Protein AF-A0A7R9U3J9-F1 (afdb_monomer_lite)

Foldseek 3Di:
DWEWEAALQFIWIDDPPDIDTDGLPPVVQPPCPHFNLSVQLNVLNNVLLVLLVVLVVVVVVLVVLVVLCVDLQRFDPVSLVCLLVVLVVSLVVLVVSLVSNCVSDVVRPDQWDWDQDPNDTDIDGYDYDYDPSNVVSNVSSVVSVVSSVVSVVDDRDPPHPPDVVVVVVVVVVPPDPDDPDDDD

Secondary structure (DSSP, 8-state):
-EEEEEETTEEEEE-SS-EEEEETT-TTTSSTTT-TTHHHHHHHHHHHHHHHHHHHHHHHHHHHHHHHHTSTTT--HHHHHHHHHHHHHHHHHHHHHHHHHIIIIITTS-SEEEEEETTEEEEEEEEE---HHHHHHHHHHHHHHHHHHHHHHSPPPGGGTTHHHHHHHHHHHS----------

pLDDT: mean 85.55, std 12.92, range [50.81, 97.31]

Structure (mmCIF, N/CA/C/O backbone):
data_AF-A0A7R9U3J9-F1
#
_entry.id   AF-A0A7R9U3J9-F1
#
loop_
_atom_site.group_PDB
_atom_site.id
_atom_site.type_symbol
_atom_site.label_atom_id
_atom_site.label_alt_id
_atom_site.label_comp_id
_atom_site.label_asym_id
_atom_site.label_entity_id
_atom_site.label_seq_id
_atom_site.pdbx_PDB_ins_code
_atom_site.Cartn_x
_atom_site.Cartn_y
_atom_site.Cartn_z
_atom_site.occupancy
_atom_site.B_iso_or_equiv
_atom_site.auth_seq_id
_atom_site.auth_comp_id
_atom_site.auth_asym_id
_atom_site.auth_atom_id
_atom_site.pdbx_PDB_model_num
ATOM 1 N N . MET A 1 1 ? 24.126 5.315 -12.070 1.00 80.38 1 MET A N 1
ATOM 2 C CA . MET A 1 1 ? 23.216 4.459 -11.294 1.00 80.38 1 MET A CA 1
ATOM 3 C C . MET A 1 1 ? 21.903 5.195 -11.202 1.00 80.38 1 MET A C 1
ATOM 5 O O . MET A 1 1 ? 21.893 6.311 -10.688 1.00 80.38 1 MET A O 1
ATOM 9 N N . TRP A 1 2 ? 20.872 4.621 -11.802 1.00 86.25 2 TRP A N 1
ATOM 10 C CA . TRP A 1 2 ? 19.531 5.190 -11.845 1.00 86.25 2 TRP A CA 1
ATOM 11 C C . TRP A 1 2 ? 18.681 4.507 -10.781 1.00 86.25 2 TRP A C 1
ATOM 13 O O . TRP A 1 2 ? 18.655 3.278 -10.717 1.00 86.25 2 TRP A O 1
ATOM 23 N N . ASP A 1 3 ? 18.002 5.291 -9.953 1.00 92.38 3 ASP A N 1
ATOM 24 C CA . ASP A 1 3 ? 17.021 4.757 -9.014 1.00 92.38 3 ASP A CA 1
ATOM 25 C C . ASP A 1 3 ? 15.651 4.774 -9.692 1.00 92.38 3 ASP A C 1
ATOM 27 O O . ASP A 1 3 ? 15.178 5.826 -10.116 1.00 92.38 3 ASP A O 1
ATOM 31 N N . GLY A 1 4 ? 15.014 3.614 -9.810 1.00 92.06 4 GLY A N 1
ATOM 32 C CA . GLY A 1 4 ? 13.698 3.471 -10.423 1.00 92.06 4 GLY A CA 1
ATOM 33 C C . GLY A 1 4 ? 12.635 3.122 -9.391 1.00 92.06 4 GLY A C 1
ATOM 34 O O . GLY A 1 4 ? 12.875 2.298 -8.508 1.00 92.06 4 GLY A O 1
ATOM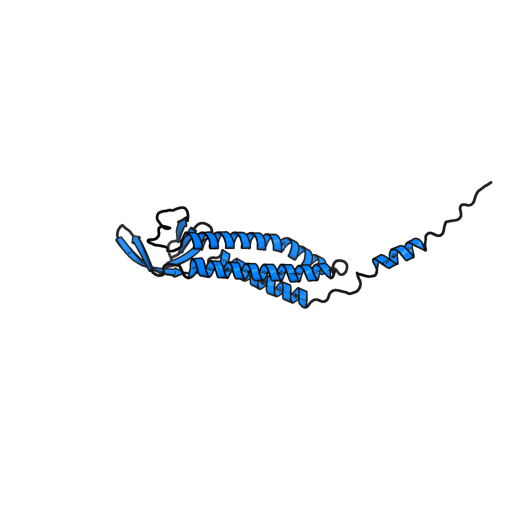 35 N N . TYR A 1 5 ? 11.444 3.703 -9.496 1.00 94.25 5 TYR A N 1
ATOM 36 C CA . TYR A 1 5 ? 10.277 3.219 -8.760 1.00 94.25 5 TYR A CA 1
ATOM 37 C C . TYR A 1 5 ? 9.010 3.270 -9.604 1.00 94.25 5 TYR A C 1
ATOM 39 O O . TYR A 1 5 ? 8.863 4.080 -10.519 1.00 94.25 5 TYR A O 1
ATOM 47 N N . VAL A 1 6 ? 8.057 2.413 -9.250 1.00 93.75 6 VAL A N 1
ATOM 48 C CA . VAL A 1 6 ? 6.796 2.291 -9.977 1.00 93.75 6 VAL A CA 1
ATOM 49 C C . VAL A 1 6 ? 5.707 3.153 -9.333 1.00 93.75 6 VAL A C 1
ATOM 51 O O . VAL A 1 6 ? 5.435 3.067 -8.132 1.00 93.75 6 VAL A O 1
ATOM 54 N N . SER A 1 7 ? 5.063 3.978 -10.149 1.00 93.62 7 SER A N 1
ATOM 55 C CA . SER A 1 7 ? 3.921 4.834 -9.834 1.00 93.62 7 SER A CA 1
ATOM 56 C C . SER A 1 7 ? 2.636 4.239 -10.432 1.00 93.62 7 SER A C 1
ATOM 58 O O . SER A 1 7 ? 2.704 3.491 -11.404 1.00 93.62 7 SER A O 1
ATOM 60 N N . PRO A 1 8 ? 1.436 4.576 -9.920 1.00 90.75 8 PRO A N 1
ATOM 61 C CA . PRO A 1 8 ? 0.183 4.128 -10.534 1.00 90.75 8 PRO A CA 1
ATOM 62 C C . PRO A 1 8 ? 0.033 4.528 -12.006 1.00 90.75 8 PRO A C 1
ATOM 64 O O . PRO A 1 8 ? -0.660 3.841 -12.736 1.00 90.75 8 PRO A O 1
ATOM 67 N N . ASN A 1 9 ? 0.699 5.603 -12.440 1.00 92.69 9 ASN A N 1
ATOM 68 C CA . ASN A 1 9 ? 0.602 6.113 -13.811 1.00 92.69 9 ASN A CA 1
ATOM 69 C C . ASN A 1 9 ? 1.808 5.752 -14.695 1.00 92.69 9 ASN A C 1
ATOM 71 O O . ASN A 1 9 ? 1.818 6.125 -15.860 1.00 92.69 9 ASN A O 1
ATOM 75 N N . GLY A 1 10 ? 2.853 5.123 -14.151 1.00 92.88 10 GLY A N 1
ATOM 76 C CA . GLY A 1 10 ? 4.050 4.840 -14.934 1.00 92.88 10 GLY A CA 1
ATOM 77 C C . GLY A 1 10 ? 5.263 4.467 -14.096 1.00 92.88 10 GLY A C 1
ATOM 78 O O . GLY A 1 10 ? 5.164 4.265 -12.885 1.00 92.88 10 GLY A O 1
ATOM 79 N N . VAL A 1 11 ? 6.437 4.451 -14.714 1.00 92.38 11 VAL A N 1
ATOM 80 C CA . VAL A 1 11 ? 7.718 4.221 -14.036 1.00 92.38 11 VAL A CA 1
ATOM 81 C C . VAL A 1 11 ? 8.493 5.532 -13.963 1.00 92.38 11 VAL A C 1
ATOM 83 O O . VAL A 1 11 ? 8.599 6.264 -14.947 1.00 92.38 11 VAL A O 1
ATOM 86 N N . VAL A 1 12 ? 9.017 5.856 -12.783 1.00 93.50 12 VAL A N 1
ATOM 87 C CA . VAL A 1 12 ? 9.848 7.041 -12.560 1.00 93.50 12 VAL A CA 1
ATOM 88 C C . VAL A 1 12 ? 11.290 6.589 -12.387 1.00 93.50 12 VAL A C 1
ATOM 90 O O . VAL A 1 12 ? 11.573 5.758 -11.526 1.00 93.50 12 VAL A O 1
ATOM 93 N N . PHE A 1 13 ? 12.195 7.172 -13.165 1.00 91.62 13 PHE A N 1
ATOM 94 C CA . PHE A 1 13 ? 13.636 7.006 -13.026 1.00 91.62 13 PHE A CA 1
ATOM 95 C C . PHE A 1 13 ? 14.249 8.317 -12.536 1.00 91.62 13 PHE A C 1
ATOM 97 O O . PHE A 1 13 ? 14.052 9.374 -13.135 1.00 91.62 13 PHE A O 1
ATOM 104 N N . GLU A 1 14 ? 14.994 8.257 -11.441 1.00 92.38 14 GLU A N 1
ATOM 105 C CA . GLU A 1 14 ? 15.630 9.404 -10.804 1.00 92.38 14 GLU A CA 1
ATOM 106 C C . GLU A 1 14 ? 17.157 9.280 -10.865 1.00 92.38 14 GLU A C 1
ATOM 108 O O . GLU A 1 14 ? 17.749 8.230 -10.588 1.00 92.38 14 GLU A O 1
ATOM 113 N N . THR A 1 15 ? 17.802 10.397 -11.195 1.00 90.69 15 THR A N 1
ATOM 114 C CA . THR A 1 15 ? 19.237 10.630 -10.999 1.00 90.69 15 THR A CA 1
ATOM 115 C C . THR A 1 15 ? 19.440 11.836 -10.089 1.00 90.69 15 THR A C 1
ATOM 117 O O . THR A 1 15 ? 18.490 12.482 -9.652 1.00 90.69 15 THR A O 1
ATOM 120 N N . ASN A 1 16 ? 20.699 12.177 -9.810 1.00 90.62 16 ASN A N 1
ATOM 121 C CA . ASN A 1 16 ? 21.021 13.387 -9.053 1.00 90.62 16 ASN A CA 1
ATOM 122 C C . ASN A 1 16 ? 20.673 14.688 -9.799 1.00 90.62 16 ASN A C 1
ATOM 124 O O . ASN A 1 16 ? 20.607 15.736 -9.159 1.00 90.62 16 ASN A O 1
ATOM 128 N N . GLU A 1 17 ? 20.514 14.637 -11.123 1.00 91.75 17 GLU A N 1
ATOM 129 C CA . GLU A 1 17 ? 20.363 15.826 -11.971 1.00 91.75 17 GLU A CA 1
ATOM 130 C C . GLU A 1 17 ? 18.982 15.885 -12.632 1.00 91.75 17 GLU A C 1
ATOM 132 O O . GLU A 1 17 ? 18.383 16.958 -12.674 1.00 91.75 17 GLU A O 1
ATOM 137 N N . ASP A 1 18 ? 18.446 14.733 -13.042 1.00 91.31 18 ASP A N 1
ATOM 138 C CA . ASP A 1 18 ? 17.220 14.625 -13.831 1.00 91.31 18 ASP A CA 1
ATOM 139 C C . ASP A 1 18 ? 16.264 13.534 -13.328 1.00 91.31 18 ASP A C 1
ATOM 141 O O . ASP A 1 18 ? 16.670 12.516 -12.757 1.00 91.31 18 ASP A O 1
ATOM 145 N N . THR A 1 19 ? 14.975 13.742 -13.607 1.00 91.44 19 THR A N 1
ATOM 146 C CA . THR A 1 19 ? 13.894 12.773 -13.401 1.00 91.44 19 THR A CA 1
ATOM 147 C C . THR A 1 19 ? 13.226 12.480 -14.737 1.00 91.44 19 THR A C 1
ATOM 149 O O . THR A 1 19 ? 12.799 13.399 -15.437 1.00 91.44 19 THR A O 1
ATOM 152 N N . PHE A 1 20 ? 13.101 11.201 -15.069 1.00 90.19 20 PHE A N 1
ATOM 153 C CA . PHE A 1 20 ? 12.431 10.716 -16.267 1.00 90.19 20 PHE A CA 1
ATOM 154 C C . PHE A 1 20 ? 11.180 9.927 -15.875 1.00 90.19 20 PHE A C 1
ATOM 156 O O . PHE A 1 20 ? 11.199 9.162 -14.913 1.00 90.19 20 PHE A O 1
ATOM 163 N N . PHE A 1 21 ? 10.081 10.137 -16.596 1.00 91.94 21 PHE A N 1
ATOM 164 C CA . PHE A 1 21 ? 8.809 9.466 -16.348 1.00 91.94 21 PHE A CA 1
ATOM 165 C C . PHE A 1 21 ? 8.351 8.770 -17.624 1.00 91.94 21 PHE A C 1
ATOM 167 O O . PHE A 1 21 ? 8.210 9.424 -18.657 1.00 91.94 21 PHE A O 1
ATOM 174 N N . ILE A 1 22 ? 8.114 7.467 -17.521 1.00 90.19 22 ILE A N 1
ATOM 175 C CA . ILE A 1 22 ? 7.556 6.633 -18.584 1.00 90.19 22 ILE A CA 1
ATOM 176 C C . ILE A 1 22 ? 6.105 6.354 -18.228 1.00 90.19 22 ILE A C 1
ATOM 178 O O . ILE A 1 22 ? 5.845 5.748 -17.191 1.00 90.19 22 ILE A O 1
ATOM 182 N N . ASP A 1 23 ? 5.178 6.802 -19.067 1.00 92.75 23 ASP A N 1
ATOM 183 C CA . ASP A 1 23 ? 3.752 6.513 -18.913 1.00 92.75 23 ASP A CA 1
ATOM 184 C C . ASP A 1 23 ? 3.462 5.057 -19.308 1.00 92.75 23 ASP A C 1
ATOM 186 O O . ASP A 1 23 ? 4.059 4.539 -20.252 1.00 92.75 23 ASP A O 1
ATOM 190 N N . TRP A 1 24 ? 2.534 4.399 -18.613 1.00 90.06 24 TRP A N 1
ATOM 191 C CA . TRP A 1 24 ? 2.087 3.052 -18.979 1.00 90.06 24 TRP A CA 1
ATOM 192 C C . TRP A 1 24 ? 1.454 2.977 -20.369 1.00 90.06 24 TRP A C 1
ATOM 194 O O . TRP A 1 24 ? 1.502 1.921 -21.002 1.00 90.06 24 TRP A O 1
ATOM 204 N N . ASP A 1 25 ? 0.842 4.070 -20.829 1.00 89.56 25 ASP A N 1
ATOM 205 C CA . ASP A 1 25 ? 0.211 4.139 -22.149 1.00 89.56 25 ASP A CA 1
ATOM 206 C C . ASP A 1 25 ? 1.242 4.271 -23.287 1.00 89.56 25 ASP A C 1
ATOM 208 O O . ASP A 1 25 ? 0.889 4.144 -24.467 1.00 89.56 25 ASP A O 1
ATOM 212 N N . ASP A 1 26 ? 2.519 4.510 -22.964 1.00 86.75 26 ASP A N 1
ATOM 213 C CA . ASP A 1 26 ? 3.585 4.574 -23.956 1.00 86.75 26 ASP A CA 1
ATOM 214 C C . ASP A 1 26 ? 3.989 3.160 -24.399 1.00 86.75 26 ASP A C 1
ATOM 216 O O . ASP A 1 26 ? 4.867 2.499 -23.837 1.00 86.75 26 ASP A O 1
ATOM 220 N N . SER A 1 27 ? 3.292 2.688 -25.437 1.00 73.19 27 SER A N 1
ATOM 221 C CA . SER A 1 27 ? 3.420 1.334 -25.984 1.00 73.19 27 SER A CA 1
ATOM 222 C C . SER A 1 27 ? 4.836 0.951 -26.416 1.00 73.19 27 SER A C 1
ATOM 224 O O . SER A 1 27 ? 5.077 -0.227 -26.641 1.00 73.19 27 SER A O 1
ATOM 226 N N . GLU A 1 28 ? 5.763 1.901 -26.567 1.00 79.75 28 GLU A N 1
ATOM 227 C CA . GLU A 1 28 ? 7.149 1.597 -26.936 1.00 79.75 28 GLU A CA 1
ATOM 228 C C . GLU A 1 28 ? 7.910 0.902 -25.792 1.00 79.75 28 GLU A C 1
ATOM 230 O O . GLU A 1 28 ? 8.704 0.001 -26.060 1.00 79.75 28 GLU A O 1
ATOM 235 N N . TYR A 1 29 ? 7.607 1.237 -24.531 1.00 74.81 29 TYR A N 1
ATOM 236 C CA . TYR A 1 29 ? 8.362 0.777 -23.355 1.00 74.81 29 TYR A CA 1
ATOM 237 C C . TYR A 1 29 ? 7.770 -0.450 -22.652 1.00 74.81 29 TYR A C 1
ATOM 239 O O . TYR A 1 29 ? 8.514 -1.206 -22.036 1.00 74.81 29 TYR A O 1
ATOM 247 N N . CYS A 1 30 ? 6.456 -0.675 -22.759 1.00 79.06 30 CYS A N 1
ATOM 248 C CA . CYS A 1 30 ? 5.805 -1.894 -22.254 1.00 79.06 30 CYS A CA 1
ATOM 249 C C . CYS A 1 30 ? 5.829 -3.064 -23.263 1.00 79.06 30 CYS A C 1
ATOM 251 O O . CYS A 1 30 ? 5.143 -4.061 -23.045 1.00 79.06 30 CYS A O 1
ATOM 253 N N . ASN A 1 31 ? 6.566 -2.964 -24.375 1.00 75.56 31 ASN A N 1
ATOM 254 C CA . ASN A 1 31 ? 6.770 -4.124 -25.246 1.00 75.56 31 ASN A CA 1
ATOM 255 C C . ASN A 1 31 ? 7.730 -5.126 -24.583 1.00 75.56 31 ASN A C 1
ATOM 257 O O . ASN A 1 31 ? 8.646 -4.725 -23.863 1.00 75.56 31 ASN A O 1
ATOM 261 N N . ASP A 1 32 ? 7.544 -6.411 -24.900 1.00 67.81 32 ASP A N 1
ATOM 262 C CA . ASP A 1 32 ? 8.262 -7.578 -24.349 1.00 67.81 32 ASP A CA 1
ATOM 263 C C . ASP A 1 32 ? 9.809 -7.493 -24.395 1.00 67.81 32 ASP A C 1
ATOM 265 O O . ASP A 1 32 ? 10.490 -8.335 -23.825 1.00 67.81 32 ASP A O 1
ATOM 269 N N . ASP A 1 33 ? 10.395 -6.503 -25.074 1.00 72.44 33 ASP A N 1
ATOM 270 C CA . ASP A 1 33 ? 11.847 -6.378 -25.235 1.00 72.44 33 ASP A CA 1
ATOM 271 C C . ASP A 1 33 ? 12.559 -5.691 -24.049 1.00 72.44 33 ASP A C 1
ATOM 273 O O . ASP A 1 33 ? 13.765 -5.878 -23.887 1.00 72.44 33 ASP A O 1
ATOM 277 N N . TYR A 1 34 ? 11.857 -4.897 -23.225 1.00 72.56 34 TYR A N 1
ATOM 278 C CA . TYR A 1 34 ? 12.487 -4.091 -22.158 1.00 72.56 34 TYR A CA 1
ATOM 279 C C . TYR A 1 34 ? 11.955 -4.357 -20.752 1.00 72.56 34 TYR A C 1
ATOM 281 O O . TYR A 1 34 ? 12.686 -4.178 -19.776 1.00 72.56 34 TYR A O 1
ATOM 289 N N . PHE A 1 35 ? 10.685 -4.738 -20.632 1.00 80.12 35 PHE A N 1
ATOM 290 C CA . PHE A 1 35 ? 10.033 -4.898 -19.340 1.00 80.12 35 PHE A CA 1
ATOM 291 C C . PHE A 1 35 ? 9.050 -6.066 -19.389 1.00 80.12 35 PHE A C 1
ATOM 293 O O . PHE A 1 35 ? 7.858 -5.902 -19.671 1.00 80.12 35 PHE A O 1
ATOM 300 N N . ASP A 1 36 ? 9.578 -7.260 -19.117 1.00 82.25 36 ASP A N 1
ATOM 301 C CA . ASP A 1 36 ? 8.778 -8.474 -19.003 1.00 82.25 36 ASP A CA 1
ATOM 302 C C . ASP A 1 36 ? 7.668 -8.264 -17.961 1.00 82.25 36 ASP A C 1
ATOM 304 O O . ASP A 1 36 ? 7.911 -7.837 -16.832 1.00 82.25 36 ASP A O 1
ATOM 308 N N . ASN A 1 37 ? 6.429 -8.591 -18.332 1.00 87.94 37 ASN A N 1
ATOM 309 C CA . ASN A 1 37 ? 5.250 -8.484 -17.464 1.00 87.94 37 ASN A CA 1
ATOM 310 C C . ASN A 1 37 ? 4.871 -7.043 -17.047 1.00 87.94 37 ASN A C 1
ATOM 312 O O . ASN A 1 37 ? 4.344 -6.826 -15.950 1.00 87.94 37 ASN A O 1
ATOM 316 N N . CYS A 1 38 ? 5.055 -6.061 -17.941 1.00 90.81 38 CYS A N 1
ATOM 317 C CA . CYS A 1 38 ? 4.599 -4.672 -17.747 1.00 90.81 38 CYS A CA 1
ATOM 318 C C . CYS A 1 38 ? 3.150 -4.558 -17.280 1.00 90.81 38 CYS A C 1
ATOM 320 O O . CYS A 1 38 ? 2.853 -3.855 -16.310 1.00 90.81 38 CYS A O 1
ATOM 322 N N . ASP A 1 39 ? 2.262 -5.311 -17.926 1.00 92.00 39 ASP A N 1
ATOM 323 C CA . ASP A 1 39 ? 0.842 -5.328 -17.597 1.00 92.00 39 ASP A CA 1
ATOM 324 C C . ASP A 1 39 ? 0.586 -5.822 -16.162 1.00 92.00 39 ASP A C 1
ATOM 326 O O . ASP A 1 39 ? -0.228 -5.235 -15.452 1.00 92.00 39 ASP A O 1
ATOM 330 N N . GLU A 1 40 ? 1.314 -6.841 -15.688 1.00 93.31 40 GLU A N 1
ATOM 331 C CA . GLU A 1 40 ? 1.141 -7.361 -14.324 1.00 93.31 40 GLU A CA 1
ATOM 332 C C . GLU A 1 40 ? 1.589 -6.344 -13.270 1.00 93.31 40 GLU A C 1
ATOM 334 O O . GLU A 1 40 ? 0.927 -6.170 -12.241 1.00 93.31 40 GLU A O 1
ATOM 339 N N . CYS A 1 41 ? 2.698 -5.644 -13.524 1.00 93.81 41 CYS A N 1
ATOM 340 C CA . CYS A 1 41 ? 3.171 -4.595 -12.631 1.00 93.81 41 CYS A CA 1
ATOM 341 C C . CYS A 1 41 ? 2.229 -3.379 -12.626 1.00 93.81 41 CYS A C 1
ATOM 343 O O . CYS A 1 41 ? 1.907 -2.873 -11.544 1.00 93.81 41 CYS A O 1
ATOM 345 N N . ARG A 1 42 ? 1.723 -2.947 -13.792 1.00 93.94 42 ARG A N 1
ATOM 346 C CA . ARG A 1 42 ? 0.707 -1.884 -13.884 1.00 93.94 42 ARG A CA 1
ATOM 347 C C . ARG A 1 42 ? -0.527 -2.245 -13.064 1.00 93.94 42 ARG A C 1
ATOM 349 O O . ARG A 1 42 ? -0.923 -1.481 -12.181 1.00 93.94 42 ARG A O 1
ATOM 356 N N . ASP A 1 43 ? -1.083 -3.432 -13.287 1.00 94.50 43 ASP A N 1
ATOM 357 C CA . ASP A 1 43 ? -2.285 -3.898 -12.595 1.00 94.50 43 ASP A CA 1
ATOM 358 C C . ASP A 1 43 ? -2.055 -3.992 -11.073 1.00 94.50 43 ASP A C 1
ATOM 360 O O . ASP A 1 43 ? -2.909 -3.596 -10.267 1.00 94.50 43 ASP A O 1
ATOM 364 N N . ALA A 1 44 ? -0.874 -4.452 -10.646 1.00 95.31 44 ALA A N 1
ATOM 365 C CA . ALA A 1 44 ? -0.497 -4.495 -9.235 1.00 95.31 44 ALA A CA 1
ATOM 366 C C . ALA A 1 44 ? -0.332 -3.092 -8.617 1.00 95.31 44 ALA A C 1
ATOM 368 O O . ALA A 1 44 ? -0.728 -2.871 -7.461 1.00 95.31 44 ALA A O 1
ATOM 369 N N . ALA A 1 45 ? 0.227 -2.134 -9.361 1.00 94.31 45 ALA A N 1
ATOM 370 C CA . ALA A 1 45 ? 0.383 -0.746 -8.933 1.00 94.31 45 ALA A CA 1
ATOM 371 C C . ALA A 1 45 ? -0.976 -0.041 -8.785 1.00 94.31 45 ALA A C 1
ATOM 373 O O . ALA A 1 45 ? -1.240 0.572 -7.741 1.00 94.31 45 ALA A O 1
ATOM 374 N N . GLU A 1 46 ? -1.868 -0.186 -9.765 1.00 93.31 46 GLU A N 1
ATOM 375 C CA . GLU A 1 46 ? -3.237 0.345 -9.720 1.00 93.31 46 GLU A CA 1
ATOM 376 C C . GLU A 1 46 ? -4.067 -0.285 -8.594 1.00 93.31 46 GLU A C 1
ATOM 378 O O . GLU A 1 46 ? -4.762 0.415 -7.840 1.00 93.31 46 GLU A O 1
ATOM 383 N N . GLY A 1 47 ? -3.958 -1.607 -8.425 1.00 93.31 47 GLY A N 1
ATOM 384 C CA . GLY A 1 47 ? -4.599 -2.334 -7.333 1.00 93.31 47 GLY A CA 1
ATOM 385 C C . GLY A 1 47 ? -4.135 -1.820 -5.971 1.00 93.31 47 GLY A C 1
ATOM 386 O O . GLY A 1 47 ? -4.953 -1.525 -5.093 1.00 93.31 47 GLY A O 1
ATOM 387 N N . THR A 1 48 ? -2.828 -1.608 -5.817 1.00 94.50 48 THR A N 1
ATOM 388 C CA . THR A 1 48 ? -2.236 -1.075 -4.584 1.00 94.50 48 THR A CA 1
ATOM 389 C C . THR A 1 48 ? -2.679 0.351 -4.295 1.00 94.50 48 THR A C 1
ATOM 391 O O . THR A 1 48 ? -3.016 0.680 -3.152 1.00 94.50 48 THR A O 1
ATOM 394 N N . PHE A 1 49 ? -2.760 1.192 -5.322 1.00 93.69 49 PHE A N 1
ATOM 395 C CA . PHE A 1 49 ? -3.279 2.548 -5.189 1.00 93.69 49 PHE A CA 1
ATOM 396 C C . PHE A 1 49 ? -4.749 2.562 -4.747 1.00 93.69 49 PHE A C 1
ATOM 398 O O . PHE A 1 49 ? -5.121 3.284 -3.817 1.00 93.69 49 PHE A O 1
ATOM 405 N N . SER A 1 50 ? -5.573 1.696 -5.336 1.00 93.00 50 SER A N 1
ATOM 406 C CA . SER A 1 50 ? -6.983 1.544 -4.965 1.00 93.00 50 SER A CA 1
ATOM 407 C C . SER A 1 50 ? -7.151 1.087 -3.510 1.00 93.00 50 SER A C 1
ATOM 409 O O . SER A 1 50 ? -7.955 1.654 -2.762 1.00 93.00 50 SER A O 1
ATOM 411 N N . VAL A 1 51 ? -6.349 0.113 -3.063 1.00 92.81 51 VAL A N 1
ATOM 412 C CA . VAL A 1 51 ? -6.324 -0.346 -1.661 1.00 92.81 51 VAL A CA 1
ATOM 413 C C . VAL A 1 51 ? -5.876 0.767 -0.711 1.00 92.81 51 VAL A C 1
ATOM 415 O O . VAL A 1 51 ? -6.414 0.876 0.398 1.00 92.81 51 VAL A O 1
ATOM 418 N N . ALA A 1 52 ? -4.936 1.618 -1.127 1.00 92.00 52 ALA A N 1
ATOM 419 C CA . ALA A 1 52 ? -4.499 2.767 -0.340 1.00 92.00 52 ALA A CA 1
ATOM 420 C C . ALA A 1 52 ? -5.623 3.802 -0.160 1.00 92.00 52 ALA A C 1
ATOM 422 O O . ALA A 1 52 ? -5.877 4.234 0.969 1.00 92.00 52 ALA A O 1
ATOM 423 N N . ILE A 1 53 ? -6.360 4.134 -1.227 1.00 91.62 53 ILE A N 1
ATOM 424 C CA . ILE A 1 53 ? -7.525 5.035 -1.156 1.00 91.62 53 ILE A CA 1
ATOM 425 C C . ILE A 1 53 ? -8.602 4.456 -0.238 1.00 91.62 53 ILE A C 1
ATOM 427 O O . ILE A 1 53 ? -9.090 5.146 0.661 1.00 91.62 53 ILE A O 1
ATOM 431 N N . LEU A 1 54 ? -8.961 3.183 -0.423 1.00 90.81 54 LEU A N 1
ATOM 432 C CA . LEU A 1 54 ? -9.954 2.524 0.426 1.00 90.81 54 LEU A CA 1
ATOM 433 C C . LEU A 1 54 ? -9.501 2.502 1.887 1.00 90.81 54 LEU A C 1
ATOM 435 O O . LEU A 1 54 ? -10.290 2.818 2.776 1.00 90.81 54 LEU A O 1
ATOM 439 N N . SER A 1 55 ? -8.222 2.217 2.139 1.00 90.12 55 SER A N 1
ATOM 440 C CA . SER A 1 55 ? -7.643 2.270 3.481 1.00 90.12 55 SER A CA 1
ATOM 441 C C . SER A 1 55 ? -7.795 3.649 4.114 1.00 90.12 55 SER A C 1
ATOM 443 O O . SER A 1 55 ? -8.221 3.731 5.265 1.00 90.12 55 SER A O 1
ATOM 445 N N . PHE A 1 56 ? -7.525 4.718 3.365 1.00 90.12 56 PHE A N 1
ATOM 446 C CA . PHE A 1 56 ? -7.717 6.087 3.836 1.00 90.12 56 PHE A CA 1
ATOM 447 C C . PHE A 1 56 ? -9.185 6.387 4.170 1.00 90.12 56 PHE A C 1
ATOM 449 O O . PHE A 1 56 ? -9.484 6.876 5.258 1.00 90.12 56 PHE A O 1
ATOM 456 N N . VAL A 1 57 ? -10.121 6.032 3.285 1.00 91.44 57 VAL A N 1
ATOM 457 C CA . VAL A 1 57 ? -11.559 6.250 3.523 1.00 91.44 57 VAL A CA 1
ATOM 458 C C . VAL A 1 57 ? -12.041 5.469 4.748 1.00 91.44 57 VAL A C 1
ATOM 460 O O . VAL A 1 57 ? -12.780 6.007 5.573 1.00 91.44 57 VAL A O 1
ATOM 463 N N . THR A 1 58 ? -11.593 4.221 4.913 1.00 87.62 58 THR A N 1
ATOM 464 C CA . THR A 1 58 ? -11.955 3.388 6.075 1.00 87.62 58 THR A CA 1
ATOM 465 C C . THR A 1 58 ? -11.351 3.872 7.393 1.00 87.62 58 THR A C 1
ATOM 467 O O . THR A 1 58 ? -11.913 3.577 8.447 1.00 87.62 58 THR A O 1
ATOM 470 N N . ALA A 1 59 ? -10.277 4.666 7.355 1.00 89.25 59 ALA A N 1
ATOM 471 C CA . ALA A 1 59 ? -9.678 5.242 8.555 1.00 89.25 59 ALA A CA 1
ATOM 472 C C . ALA A 1 59 ? -10.567 6.323 9.199 1.00 89.25 59 ALA A C 1
ATOM 474 O O . ALA A 1 59 ? -10.499 6.530 10.408 1.00 89.25 59 ALA A O 1
ATOM 475 N N . ILE A 1 60 ? -11.440 6.992 8.432 1.00 92.31 60 ILE A N 1
ATOM 476 C CA . ILE A 1 60 ? -12.316 8.051 8.964 1.00 92.31 60 ILE A CA 1
ATOM 477 C C . ILE A 1 60 ? -13.342 7.483 9.966 1.00 92.31 60 ILE A C 1
ATOM 479 O O . ILE A 1 60 ? -13.415 7.993 11.087 1.00 92.31 60 ILE A O 1
ATOM 483 N N . PRO A 1 61 ? -14.119 6.427 9.635 1.00 89.31 61 PRO A N 1
ATOM 484 C CA . PRO A 1 61 ? -14.972 5.764 10.618 1.00 89.31 61 PRO A CA 1
ATOM 485 C C . PRO A 1 61 ? -14.212 5.230 11.836 1.00 89.31 61 PRO A C 1
ATOM 487 O O . PRO A 1 61 ? -14.736 5.332 12.942 1.00 89.31 61 PRO A O 1
ATOM 490 N N . GLN A 1 62 ? -12.998 4.695 11.651 1.00 89.25 62 GLN A N 1
ATOM 491 C CA . GLN A 1 62 ? -12.169 4.175 12.750 1.00 89.25 62 GLN A CA 1
ATOM 492 C C . GLN A 1 62 ? -11.774 5.289 13.726 1.00 89.25 62 GLN A C 1
ATOM 494 O O . GLN A 1 62 ? -12.046 5.195 14.921 1.00 89.25 62 GLN A O 1
ATOM 499 N N . LEU A 1 63 ? -11.295 6.419 13.203 1.00 91.25 63 LEU A N 1
ATOM 500 C CA . LEU A 1 63 ? -10.987 7.591 14.019 1.00 91.25 63 LEU A CA 1
ATOM 501 C C . LEU A 1 63 ? -12.217 8.092 14.792 1.00 91.25 63 LEU A C 1
ATOM 503 O O . LEU A 1 63 ? -12.123 8.469 15.960 1.00 91.25 63 LEU A O 1
ATOM 507 N N . ALA A 1 64 ? -13.395 8.083 14.160 1.00 91.31 64 ALA A N 1
ATOM 508 C CA . ALA A 1 64 ? -14.634 8.454 14.833 1.00 91.31 64 ALA A CA 1
ATOM 509 C C . ALA A 1 64 ? -14.989 7.477 15.968 1.00 91.31 64 ALA A C 1
ATOM 511 O O . ALA A 1 64 ? -15.447 7.923 17.024 1.00 91.31 64 ALA A O 1
ATOM 512 N N . THR A 1 65 ? -14.766 6.170 15.788 1.00 88.75 65 THR A N 1
ATOM 513 C CA . THR A 1 65 ? -14.959 5.190 16.866 1.00 88.75 65 THR A CA 1
ATOM 514 C C . THR A 1 65 ? -13.962 5.386 18.003 1.00 88.75 65 THR A C 1
ATOM 516 O O . THR A 1 65 ? -14.365 5.317 19.161 1.00 88.75 65 THR A O 1
ATOM 519 N N . ASP A 1 66 ? -12.712 5.740 17.716 1.00 90.81 66 ASP A N 1
ATOM 520 C CA . ASP A 1 66 ? -11.697 5.982 18.750 1.00 90.81 66 ASP A CA 1
ATOM 521 C C . ASP A 1 66 ? -12.036 7.204 19.607 1.00 90.81 66 ASP A C 1
ATOM 523 O O . ASP A 1 66 ? -11.950 7.170 20.841 1.00 90.81 66 ASP A O 1
ATOM 527 N N . ILE A 1 67 ? -12.521 8.272 18.966 1.00 92.00 67 ILE A N 1
ATOM 528 C CA . ILE A 1 67 ? -13.023 9.462 19.664 1.00 92.00 67 ILE A CA 1
ATOM 529 C C . ILE A 1 67 ? -14.227 9.098 20.542 1.00 92.00 67 ILE A C 1
ATOM 531 O O . ILE A 1 67 ? -14.310 9.542 21.685 1.00 92.00 67 ILE A O 1
ATOM 535 N N . GLN A 1 68 ? -15.149 8.257 20.063 1.00 90.38 68 GLN A N 1
ATOM 536 C CA . GLN A 1 68 ? -16.298 7.822 20.868 1.00 90.38 68 GLN A CA 1
ATOM 537 C C . GLN A 1 68 ? -15.879 6.996 22.087 1.00 90.38 68 GLN A C 1
ATOM 539 O O . GLN A 1 68 ? -16.438 7.192 23.168 1.00 90.38 68 GLN A O 1
ATOM 544 N N . ARG A 1 69 ? -14.852 6.150 21.955 1.00 87.50 69 ARG A N 1
ATOM 545 C CA . ARG A 1 69 ? -14.285 5.390 23.080 1.00 87.50 69 ARG A CA 1
ATOM 546 C C . ARG A 1 69 ? -13.552 6.262 24.101 1.00 87.50 69 ARG A C 1
ATOM 548 O O . ARG A 1 69 ? -13.299 5.809 25.212 1.00 87.50 69 ARG A O 1
ATOM 555 N N . SER A 1 70 ? -13.276 7.526 23.776 1.00 90.69 70 SER A N 1
ATOM 556 C CA . SER A 1 70 ? -12.767 8.504 24.747 1.00 90.69 70 SER A CA 1
ATOM 557 C C . SER A 1 70 ? -13.846 8.989 25.732 1.00 90.69 70 SER A C 1
ATOM 559 O O . SER A 1 70 ? -13.522 9.651 26.719 1.00 90.69 70 SER A O 1
ATOM 561 N N . HIS A 1 71 ? -15.123 8.650 25.505 1.00 89.69 71 HIS A N 1
ATOM 562 C CA . HIS A 1 71 ? -16.238 8.971 26.396 1.00 89.69 71 HIS A CA 1
ATOM 563 C C . HIS A 1 71 ? -16.811 7.712 27.064 1.00 89.69 71 HIS A C 1
ATOM 565 O O . HIS A 1 71 ? -17.174 6.748 26.394 1.00 89.69 71 HIS A O 1
ATOM 571 N N . LEU A 1 72 ? -16.994 7.759 28.391 1.00 84.44 72 LEU A N 1
ATOM 572 C CA . LEU A 1 72 ? -17.572 6.662 29.189 1.00 84.44 72 LEU A CA 1
ATOM 573 C C . LEU A 1 72 ? -18.957 6.209 28.694 1.00 84.44 72 LEU A C 1
ATOM 575 O O . LEU A 1 72 ? -19.276 5.026 28.764 1.00 84.44 72 LEU A O 1
ATOM 579 N N . ASP A 1 73 ? -19.766 7.138 28.178 1.00 83.94 73 ASP A N 1
ATOM 580 C CA . ASP A 1 73 ? -21.119 6.851 27.686 1.00 83.94 73 ASP A CA 1
ATOM 581 C C . ASP A 1 73 ? -21.136 6.234 26.278 1.00 83.94 73 ASP A C 1
ATOM 583 O O . ASP A 1 73 ? -22.135 5.631 25.876 1.00 83.94 73 ASP A O 1
ATOM 587 N N . GLY A 1 74 ? -20.052 6.420 25.517 1.00 81.69 74 GLY A N 1
ATOM 588 C CA . GLY A 1 74 ? -19.915 5.973 24.131 1.00 81.69 74 GLY A CA 1
ATOM 589 C C . GLY A 1 74 ? -19.242 4.610 23.985 1.00 81.69 74 GLY A C 1
ATOM 590 O O . GLY A 1 74 ? -19.478 3.936 22.985 1.00 81.69 74 GLY A O 1
ATOM 591 N N . ASP A 1 75 ? -18.448 4.181 24.972 1.00 86.81 75 ASP A N 1
ATOM 592 C CA . ASP A 1 75 ? -17.682 2.936 24.886 1.00 86.81 75 ASP A CA 1
ATOM 593 C C . ASP A 1 75 ? -18.589 1.702 25.039 1.00 86.81 75 ASP A C 1
ATOM 595 O O . ASP A 1 75 ? -19.070 1.362 26.124 1.00 86.81 75 ASP A O 1
ATOM 599 N N . VAL A 1 76 ? -18.845 1.025 23.917 1.00 88.88 76 VAL A N 1
ATOM 600 C CA . VAL A 1 76 ? -19.659 -0.194 23.850 1.00 88.88 76 VAL A CA 1
ATOM 601 C C . VAL A 1 76 ? -18.856 -1.359 23.274 1.00 88.88 76 VAL A C 1
ATOM 603 O O . VAL A 1 76 ? -18.082 -1.207 22.331 1.00 88.88 76 VAL A O 1
ATOM 606 N N . ASN A 1 77 ? -19.110 -2.574 23.775 1.00 89.12 77 ASN A N 1
ATOM 607 C CA . ASN A 1 77 ? -18.404 -3.794 23.349 1.00 89.12 77 ASN A CA 1
ATOM 608 C C . ASN A 1 77 ? -18.416 -4.019 21.826 1.00 89.12 77 ASN A C 1
ATOM 610 O O . ASN A 1 77 ? -17.440 -4.515 21.264 1.00 89.12 77 ASN A O 1
ATOM 614 N N . CYS A 1 78 ? -19.501 -3.634 21.147 1.00 87.50 78 CYS A N 1
ATOM 615 C CA . CYS A 1 78 ? -19.606 -3.751 19.694 1.00 87.50 78 CYS A CA 1
ATOM 616 C C . CYS A 1 78 ? -18.576 -2.884 18.957 1.00 87.50 78 CYS A C 1
ATOM 618 O O . CYS A 1 78 ? -18.024 -3.333 17.957 1.00 87.50 78 CYS A O 1
ATOM 620 N N . GLN A 1 79 ? -18.288 -1.674 19.451 1.00 89.62 79 GLN A N 1
ATOM 621 C CA . GLN A 1 79 ? -17.300 -0.783 18.836 1.00 89.62 79 GLN A CA 1
ATOM 622 C C . GLN A 1 79 ? -15.889 -1.341 18.986 1.00 89.62 79 GLN A C 1
ATOM 624 O O . GLN A 1 79 ? -15.137 -1.349 18.017 1.00 89.62 79 GLN A O 1
ATOM 629 N N . ARG A 1 80 ? -15.561 -1.912 20.153 1.00 90.94 80 ARG A N 1
ATOM 630 C CA . ARG A 1 80 ? -14.293 -2.629 20.350 1.00 90.94 80 ARG A CA 1
ATOM 631 C C . ARG A 1 80 ? -14.118 -3.769 19.352 1.00 90.94 80 ARG A C 1
ATOM 633 O O . ARG A 1 80 ? -13.067 -3.871 18.730 1.00 90.94 80 ARG A O 1
ATOM 640 N N . LEU A 1 81 ? -15.128 -4.628 19.207 1.00 91.44 81 LEU A N 1
ATOM 641 C CA . LEU A 1 81 ? -15.051 -5.753 18.274 1.00 91.44 81 LEU A CA 1
ATOM 642 C C . LEU A 1 81 ? -14.878 -5.265 16.832 1.00 91.44 81 LEU A C 1
ATOM 644 O O . LEU A 1 81 ? -14.062 -5.811 16.095 1.00 91.44 81 LEU A O 1
ATOM 648 N N . PHE A 1 82 ? -15.621 -4.228 16.443 1.00 91.12 82 PHE A N 1
ATOM 649 C CA . PHE A 1 82 ? -15.537 -3.667 15.101 1.00 91.12 82 PHE A CA 1
ATOM 650 C C . PHE A 1 82 ? -14.162 -3.050 14.819 1.00 91.12 82 PHE A C 1
ATOM 652 O O . PHE A 1 82 ? -13.596 -3.321 13.762 1.00 91.12 82 PHE A O 1
ATOM 659 N N . GLY A 1 83 ? -13.587 -2.308 15.770 1.00 90.94 83 GLY A N 1
ATOM 660 C CA . GLY A 1 83 ? -12.225 -1.775 15.667 1.00 90.94 83 GLY A CA 1
ATOM 661 C C . GLY A 1 83 ? -11.182 -2.881 15.481 1.00 90.94 83 GLY A C 1
ATOM 662 O O . GLY A 1 83 ? -10.414 -2.856 14.523 1.00 90.94 83 GLY A O 1
ATOM 663 N N . ILE A 1 84 ? -11.237 -3.940 16.303 1.00 94.44 84 ILE A N 1
ATOM 664 C CA . ILE A 1 84 ? -10.330 -5.099 16.183 1.00 94.44 84 ILE A CA 1
ATOM 665 C C . ILE A 1 84 ? -10.458 -5.773 14.808 1.00 94.44 84 ILE A C 1
ATOM 667 O O . ILE A 1 84 ? -9.452 -6.013 14.139 1.00 94.44 84 ILE A O 1
ATOM 671 N N . VAL A 1 85 ? -11.683 -6.093 14.376 1.00 93.69 85 VAL A N 1
ATOM 672 C CA . VAL A 1 85 ? -11.920 -6.811 13.112 1.00 93.69 85 VAL A CA 1
ATOM 673 C C . VAL A 1 85 ? -11.517 -5.958 11.912 1.00 93.69 85 VAL A C 1
ATOM 675 O O . VAL A 1 85 ? -10.773 -6.431 11.054 1.00 93.69 85 VAL A O 1
ATOM 678 N N . THR A 1 86 ? -11.970 -4.705 11.848 1.00 91.62 86 THR A N 1
ATOM 679 C CA . THR A 1 86 ? -11.664 -3.818 10.714 1.00 91.62 86 THR A CA 1
ATOM 680 C C . THR A 1 86 ? -10.187 -3.451 10.651 1.00 91.62 86 THR A C 1
ATOM 682 O O . THR A 1 86 ? -9.612 -3.480 9.563 1.00 91.62 86 THR A O 1
ATOM 685 N N . GLY A 1 87 ? -9.542 -3.189 11.792 1.00 93.81 87 GLY A N 1
ATOM 686 C CA . GLY A 1 87 ? -8.100 -2.955 11.861 1.00 93.81 87 GLY A CA 1
ATOM 687 C C . GLY A 1 87 ? -7.297 -4.170 11.389 1.00 93.81 87 GLY A C 1
ATOM 688 O O . GLY A 1 87 ? -6.383 -4.025 10.577 1.00 93.81 87 GLY A O 1
ATOM 689 N N . THR A 1 88 ? -7.694 -5.381 11.799 1.00 94.88 88 THR A N 1
ATOM 690 C CA . THR A 1 88 ? -7.022 -6.633 11.402 1.00 94.88 88 THR A CA 1
ATOM 691 C C . THR A 1 88 ? -7.171 -6.900 9.905 1.00 94.88 88 THR A C 1
ATOM 693 O O . THR A 1 88 ? -6.174 -7.127 9.219 1.00 94.88 88 THR A O 1
ATOM 696 N N . VAL A 1 89 ? -8.396 -6.824 9.374 1.00 94.31 89 VAL A N 1
ATOM 697 C CA . VAL A 1 89 ? -8.659 -7.009 7.936 1.00 94.31 89 VAL A CA 1
ATOM 698 C C . VAL A 1 89 ? -7.922 -5.951 7.115 1.00 94.31 89 VAL A C 1
ATOM 700 O O . VAL A 1 89 ? -7.291 -6.282 6.111 1.00 94.31 89 VAL A O 1
ATOM 703 N N . GLY A 1 90 ? -7.943 -4.692 7.558 1.00 93.38 90 GLY A N 1
ATOM 704 C CA . GLY A 1 90 ? -7.256 -3.597 6.882 1.00 93.38 90 GLY A CA 1
ATOM 705 C C . GLY A 1 90 ? -5.730 -3.730 6.893 1.00 93.38 90 GLY A C 1
ATOM 706 O O . GLY A 1 90 ? -5.097 -3.322 5.924 1.00 93.38 90 GLY A O 1
ATOM 707 N N . CYS A 1 91 ? -5.147 -4.291 7.956 1.00 95.25 91 CYS A N 1
ATOM 708 C CA . CYS A 1 91 ? -3.713 -4.574 8.052 1.00 95.25 91 CYS A CA 1
ATOM 709 C C . CYS A 1 91 ? -3.306 -5.713 7.107 1.00 95.25 91 CYS A C 1
ATOM 711 O O . CYS A 1 91 ? -2.411 -5.538 6.284 1.00 95.25 91 CYS A O 1
ATOM 713 N N . ILE A 1 92 ? -4.017 -6.846 7.158 1.00 96.25 92 ILE A N 1
ATOM 714 C CA . ILE A 1 92 ? -3.747 -8.005 6.292 1.00 96.25 92 ILE A CA 1
ATOM 715 C C . ILE A 1 92 ? -3.862 -7.613 4.815 1.00 96.25 92 ILE A C 1
ATOM 717 O O . ILE A 1 92 ? -2.966 -7.913 4.031 1.00 96.25 92 ILE A O 1
ATOM 721 N N . SER A 1 93 ? -4.930 -6.901 4.446 1.00 95.75 93 SER A N 1
ATOM 722 C CA . SER A 1 93 ? -5.153 -6.478 3.056 1.00 95.75 93 SER A CA 1
ATOM 723 C C . SER A 1 93 ? -4.043 -5.551 2.557 1.00 95.75 93 SER A C 1
ATOM 725 O O . SER A 1 93 ? -3.570 -5.712 1.436 1.00 95.75 93 SER A O 1
ATOM 727 N N . GLY A 1 94 ? -3.592 -4.609 3.393 1.00 95.94 94 GLY A N 1
ATOM 728 C CA . GLY A 1 94 ? -2.506 -3.700 3.033 1.00 95.94 94 GLY A CA 1
ATOM 729 C C . GLY A 1 94 ? -1.162 -4.415 2.867 1.00 95.94 94 GLY A C 1
ATOM 730 O O . GLY A 1 94 ? -0.462 -4.161 1.891 1.00 95.94 94 GLY A O 1
ATOM 731 N N . ILE A 1 95 ? -0.837 -5.372 3.745 1.00 97.00 95 ILE A N 1
ATOM 732 C CA . ILE A 1 95 ? 0.380 -6.194 3.618 1.00 97.00 95 ILE A CA 1
ATOM 733 C C . ILE A 1 95 ? 0.340 -7.037 2.339 1.00 97.00 95 ILE A C 1
ATOM 735 O O . ILE A 1 95 ? 1.313 -7.037 1.592 1.00 97.00 95 ILE A O 1
ATOM 739 N N . ILE A 1 96 ? -0.776 -7.722 2.059 1.00 97.31 96 ILE A N 1
ATOM 740 C CA . ILE A 1 96 ? -0.935 -8.524 0.833 1.00 97.31 96 ILE A CA 1
ATOM 741 C C . ILE A 1 96 ? -0.765 -7.649 -0.411 1.00 97.31 96 ILE A C 1
ATOM 743 O O . ILE A 1 96 ? -0.088 -8.054 -1.354 1.00 97.31 96 ILE A O 1
ATOM 747 N N . SER A 1 97 ? -1.337 -6.445 -0.403 1.00 96.88 97 SER A N 1
ATOM 748 C CA . SER A 1 97 ? -1.205 -5.501 -1.511 1.00 96.88 97 SER A CA 1
ATOM 749 C C . SER A 1 97 ? 0.250 -5.096 -1.750 1.00 96.88 97 SER A C 1
ATOM 751 O O . SER A 1 97 ? 0.712 -5.162 -2.884 1.00 96.88 97 SER A O 1
ATOM 753 N N . VAL A 1 98 ? 0.991 -4.736 -0.693 1.00 96.62 98 VAL A N 1
ATOM 754 C CA . VAL A 1 98 ? 2.417 -4.384 -0.810 1.00 96.62 98 VAL A CA 1
ATOM 755 C C . VAL A 1 98 ? 3.240 -5.580 -1.288 1.00 96.62 98 VAL A C 1
ATOM 757 O O . VAL A 1 98 ? 4.085 -5.404 -2.156 1.00 96.62 98 VAL A O 1
ATOM 760 N N . LEU A 1 99 ? 2.975 -6.789 -0.778 1.00 97.06 99 LEU A N 1
ATOM 761 C CA . LEU A 1 99 ? 3.662 -8.009 -1.218 1.00 97.06 99 LEU A CA 1
ATOM 762 C C . LEU A 1 99 ? 3.430 -8.289 -2.707 1.00 97.06 99 LEU A C 1
ATOM 764 O O . LEU A 1 99 ? 4.388 -8.535 -3.435 1.00 97.06 99 LEU A O 1
ATOM 768 N N . THR A 1 100 ? 2.178 -8.196 -3.159 1.00 96.31 100 THR A N 1
ATOM 769 C CA . THR A 1 100 ? 1.806 -8.405 -4.569 1.00 96.31 100 THR A CA 1
ATOM 770 C C . THR A 1 100 ? 2.494 -7.378 -5.464 1.00 96.31 100 THR A C 1
ATOM 772 O O . THR A 1 100 ? 3.075 -7.742 -6.479 1.00 96.31 100 THR A O 1
ATOM 775 N N . TYR A 1 101 ? 2.511 -6.109 -5.049 1.00 95.62 101 TYR A N 1
ATOM 776 C CA . TYR A 1 101 ? 3.239 -5.050 -5.747 1.00 95.62 101 TYR A CA 1
ATOM 777 C C . TYR A 1 101 ? 4.746 -5.325 -5.809 1.00 95.62 101 TYR A C 1
ATOM 779 O O . TYR A 1 101 ? 5.343 -5.203 -6.871 1.00 95.62 101 TYR A O 1
ATOM 787 N N . THR A 1 102 ? 5.378 -5.743 -4.706 1.00 95.56 102 THR A N 1
ATOM 788 C CA . THR A 1 102 ? 6.820 -6.047 -4.713 1.00 95.56 102 THR A CA 1
ATOM 789 C C . THR A 1 102 ? 7.173 -7.255 -5.570 1.00 95.56 102 THR A C 1
ATOM 791 O O . THR A 1 102 ? 8.243 -7.258 -6.161 1.00 95.56 102 THR A O 1
ATOM 794 N N . GLN A 1 103 ? 6.290 -8.251 -5.659 1.00 95.62 103 GLN A N 1
ATOM 795 C CA . GLN A 1 103 ? 6.502 -9.417 -6.515 1.00 95.62 103 GLN A CA 1
ATOM 796 C C . GLN A 1 103 ? 6.338 -9.041 -7.987 1.00 95.62 103 GLN A C 1
ATOM 798 O O . GLN A 1 103 ? 7.255 -9.247 -8.769 1.00 95.62 103 GLN A O 1
ATOM 803 N N . ALA A 1 104 ? 5.217 -8.411 -8.348 1.00 95.00 104 ALA A N 1
ATOM 804 C CA . ALA A 1 104 ? 4.928 -8.069 -9.738 1.00 95.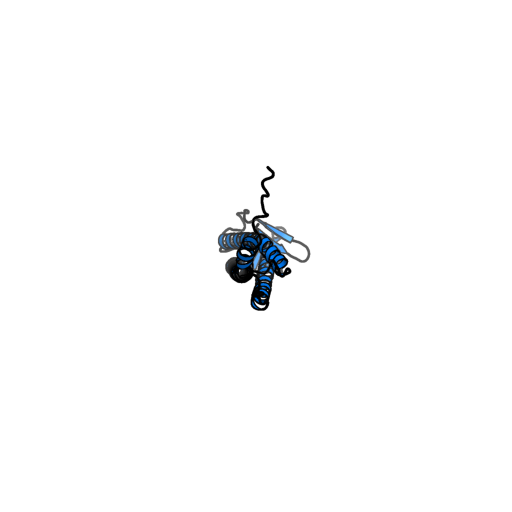00 104 ALA A CA 1
ATOM 805 C C . ALA A 1 104 ? 5.890 -7.014 -10.306 1.00 95.00 104 ALA A C 1
ATOM 807 O O . ALA A 1 104 ? 6.308 -7.129 -11.452 1.00 95.00 104 ALA A O 1
ATOM 808 N N . CYS A 1 105 ? 6.256 -6.003 -9.513 1.00 93.88 105 CYS A N 1
ATOM 809 C CA . CYS A 1 105 ? 7.077 -4.888 -9.986 1.00 93.88 105 CYS A CA 1
ATOM 810 C C . CYS A 1 105 ? 8.547 -4.967 -9.588 1.00 93.88 105 CYS A C 1
ATOM 812 O O . CYS A 1 105 ? 9.366 -4.353 -10.254 1.00 93.88 105 CYS A O 1
ATOM 814 N N . GLY A 1 106 ? 8.884 -5.638 -8.484 1.00 93.00 106 GLY A N 1
ATOM 815 C CA . GLY A 1 106 ? 10.258 -5.689 -7.982 1.00 93.00 106 GLY A CA 1
ATOM 816 C C . GLY A 1 106 ? 11.062 -6.849 -8.553 1.00 93.00 106 GLY A C 1
ATOM 817 O O . GLY A 1 106 ? 12.219 -6.655 -8.897 1.00 93.00 106 GLY A O 1
ATOM 818 N N . GLU A 1 107 ? 10.465 -8.040 -8.671 1.00 91.69 107 GLU A N 1
ATOM 819 C CA . GLU A 1 107 ? 11.164 -9.214 -9.225 1.00 91.69 107 GLU A CA 1
ATOM 820 C C . GLU A 1 107 ? 11.289 -9.154 -10.754 1.00 91.69 107 GLU A C 1
ATOM 822 O O . GLU A 1 107 ? 12.226 -9.722 -11.302 1.00 91.69 107 GLU A O 1
ATOM 827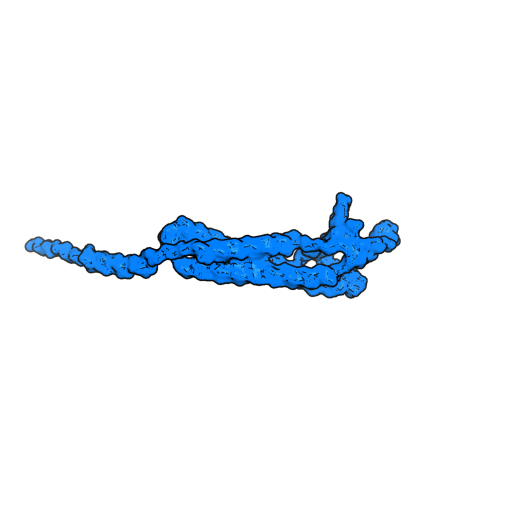 N N . ASN A 1 108 ? 10.380 -8.438 -11.426 1.00 88.81 108 ASN A N 1
ATOM 828 C CA . ASN A 1 108 ? 10.412 -8.215 -12.876 1.00 88.81 108 ASN A CA 1
ATOM 829 C C . ASN A 1 108 ? 11.071 -6.879 -13.264 1.00 88.81 108 ASN A C 1
ATOM 831 O O . ASN A 1 108 ? 11.023 -6.486 -14.427 1.00 88.81 108 ASN A O 1
ATOM 835 N N . PHE A 1 109 ? 11.641 -6.140 -12.306 1.00 89.69 109 PHE A N 1
ATOM 836 C CA . PHE A 1 109 ? 12.293 -4.878 -12.633 1.00 89.69 109 PHE A CA 1
ATOM 837 C C . PHE A 1 109 ? 13.603 -5.142 -13.391 1.00 89.69 109 PHE A C 1
ATOM 839 O O . PHE A 1 109 ? 14.384 -5.982 -12.946 1.00 89.69 109 PHE A O 1
ATOM 846 N N . PRO A 1 110 ? 13.882 -4.444 -14.505 1.00 87.69 110 PRO A N 1
ATOM 847 C CA . PRO A 1 110 ? 15.097 -4.647 -15.270 1.00 87.69 110 PRO A CA 1
ATOM 848 C C . PRO A 1 110 ? 16.276 -4.124 -14.455 1.00 87.69 110 PRO A C 1
ATOM 850 O O . PRO A 1 110 ? 16.317 -2.949 -14.094 1.00 87.69 110 PRO A O 1
ATOM 853 N N . ASP A 1 111 ? 17.236 -5.000 -14.165 1.00 89.00 111 ASP A N 1
ATOM 854 C CA . ASP A 1 111 ? 18.489 -4.625 -13.496 1.00 89.00 111 ASP A CA 1
ATOM 855 C C . ASP A 1 111 ? 19.409 -3.821 -14.437 1.00 89.00 111 ASP A C 1
ATOM 857 O O . ASP A 1 111 ? 20.201 -2.978 -14.007 1.00 89.00 111 ASP A O 1
ATOM 861 N N . GLU A 1 112 ? 19.274 -4.048 -15.743 1.00 86.94 112 GLU A N 1
ATOM 862 C CA . GLU A 1 112 ? 20.050 -3.420 -16.807 1.00 86.94 112 GLU A CA 1
ATOM 863 C C . GLU A 1 112 ? 19.110 -2.972 -17.928 1.00 86.94 112 GLU A C 1
ATOM 865 O O . GLU A 1 112 ? 18.115 -3.632 -18.227 1.00 86.94 112 GLU A O 1
ATOM 870 N N . GLY A 1 113 ? 19.432 -1.865 -18.590 1.00 82.19 113 GLY A N 1
ATOM 871 C CA . GLY A 1 113 ? 18.746 -1.494 -19.822 1.00 82.19 113 GLY A CA 1
ATOM 872 C C . GLY A 1 113 ? 19.519 -0.480 -20.648 1.00 82.19 113 GLY A C 1
ATOM 873 O O . GLY A 1 113 ? 20.496 0.124 -20.200 1.00 82.19 113 GLY A O 1
ATOM 874 N N . VAL A 1 114 ? 19.085 -0.320 -21.894 1.00 80.06 114 VAL A N 1
ATOM 875 C CA . VAL A 1 114 ? 19.739 0.550 -22.870 1.00 80.06 114 VAL A CA 1
ATOM 876 C C . VAL A 1 114 ? 19.016 1.887 -22.904 1.00 80.06 114 VAL A C 1
ATOM 878 O O . VAL A 1 114 ? 17.826 1.960 -23.197 1.00 80.06 114 VAL A O 1
ATOM 881 N N . THR A 1 115 ? 19.746 2.961 -22.621 1.00 77.94 115 THR A N 1
ATOM 882 C CA . THR A 1 115 ? 19.248 4.333 -22.781 1.00 77.94 115 THR A CA 1
ATOM 883 C C . THR A 1 115 ? 19.928 4.979 -23.978 1.00 77.94 115 THR A C 1
ATOM 885 O O . THR A 1 115 ? 21.123 4.782 -24.193 1.00 77.94 115 THR A O 1
ATOM 888 N N . VAL A 1 116 ? 19.186 5.747 -24.778 1.00 76.00 116 VAL A N 1
ATOM 889 C CA . VAL A 1 116 ? 19.750 6.465 -25.928 1.00 76.00 116 VAL A CA 1
ATOM 890 C C . VAL A 1 116 ? 20.040 7.907 -25.521 1.00 76.00 116 VAL A C 1
ATOM 892 O O . VAL A 1 116 ? 19.130 8.729 -25.431 1.00 76.00 116 VAL A O 1
ATOM 895 N N . VAL A 1 117 ? 21.314 8.228 -25.291 1.00 79.00 117 VAL A N 1
ATOM 896 C CA . VAL A 1 117 ? 21.777 9.590 -24.976 1.00 79.00 117 VAL A CA 1
ATOM 897 C C . VAL A 1 117 ? 22.511 10.136 -26.196 1.00 79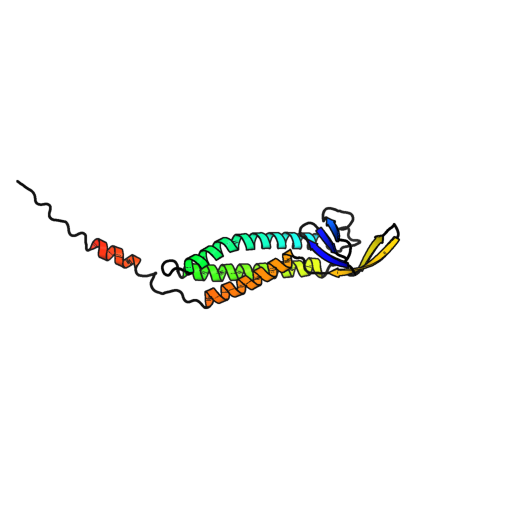.00 117 VAL A C 1
ATOM 899 O O . VAL A 1 117 ? 23.488 9.547 -26.649 1.00 79.00 117 VAL A O 1
ATOM 902 N N . ASP A 1 118 ? 22.020 11.234 -26.778 1.00 84.88 118 ASP A N 1
ATOM 903 C CA . ASP A 1 118 ? 22.574 11.840 -28.004 1.00 84.88 118 ASP A CA 1
ATOM 904 C C . ASP A 1 118 ? 22.683 10.873 -29.206 1.00 84.88 118 ASP A C 1
ATOM 906 O O . ASP A 1 118 ? 23.558 11.002 -30.065 1.00 84.88 118 ASP A O 1
ATOM 910 N N . GLY A 1 119 ? 21.781 9.889 -29.285 1.00 83.69 119 GLY A N 1
ATOM 911 C CA . GLY A 1 119 ? 21.800 8.862 -30.332 1.00 83.69 119 GLY A CA 1
ATOM 912 C C . GLY A 1 119 ? 22.818 7.740 -30.101 1.00 83.69 119 GLY A C 1
ATOM 913 O O . GLY A 1 119 ? 23.015 6.923 -31.000 1.00 83.69 119 GLY A O 1
ATOM 914 N N . LEU A 1 120 ? 23.463 7.693 -28.930 1.00 86.00 120 LEU A N 1
ATOM 915 C CA . LEU A 1 120 ? 24.322 6.593 -28.501 1.00 86.00 120 LEU A CA 1
ATOM 916 C C . LEU A 1 120 ? 23.573 5.704 -27.502 1.00 86.00 120 LEU A C 1
ATOM 918 O O . LEU A 1 120 ? 23.072 6.190 -26.492 1.00 86.00 120 LEU A O 1
ATOM 922 N N . GLU A 1 121 ? 23.536 4.404 -27.781 1.00 87.00 121 GLU A N 1
ATOM 923 C CA . GLU A 1 121 ? 23.059 3.382 -26.850 1.00 87.00 121 GLU A CA 1
ATOM 924 C C . GLU A 1 121 ? 24.069 3.223 -25.706 1.00 87.00 121 GLU A C 1
ATOM 926 O O . GLU A 1 121 ? 25.225 2.849 -25.923 1.00 87.00 121 GLU A O 1
ATOM 931 N N . VAL A 1 122 ? 23.643 3.553 -24.489 1.00 87.75 122 VAL A N 1
ATOM 932 C CA . VAL A 1 122 ? 24.428 3.418 -23.263 1.00 87.75 122 VAL A CA 1
ATOM 933 C C . VAL A 1 122 ? 23.708 2.447 -22.338 1.00 87.75 122 VAL A C 1
ATOM 935 O O . VAL A 1 122 ? 22.603 2.726 -21.863 1.00 87.75 122 VAL A O 1
ATOM 938 N N . GLU A 1 123 ? 24.359 1.317 -22.070 1.00 88.69 123 GLU A N 1
ATOM 939 C CA . GLU A 1 123 ? 23.950 0.373 -21.031 1.00 88.69 123 GLU A CA 1
ATOM 940 C C . GLU A 1 123 ? 24.017 1.066 -19.666 1.00 88.69 123 GLU A C 1
ATOM 942 O O . GLU A 1 123 ? 25.042 1.636 -19.277 1.00 88.69 123 GLU A O 1
ATOM 947 N N . SER A 1 124 ? 22.894 1.062 -18.958 1.00 87.88 124 SER A N 1
ATOM 948 C CA . SER A 1 124 ? 22.750 1.649 -17.632 1.00 87.88 124 SER A CA 1
ATOM 949 C C . SER A 1 124 ? 22.244 0.602 -16.650 1.00 87.88 124 SER A C 1
ATOM 951 O O . SER A 1 124 ? 21.306 -0.132 -16.940 1.00 87.88 124 SER A O 1
ATOM 953 N N . GLU A 1 125 ? 22.856 0.577 -15.468 1.00 91.25 125 GLU A N 1
ATOM 954 C CA . GLU A 1 125 ? 22.373 -0.200 -14.328 1.00 91.25 125 GLU A CA 1
ATOM 955 C C . GLU A 1 125 ? 21.255 0.567 -13.613 1.00 91.25 125 GLU A C 1
ATOM 957 O O . GLU A 1 125 ? 21.415 1.751 -13.245 1.00 91.25 125 GLU A O 1
ATOM 962 N N . PHE A 1 126 ? 20.147 -0.133 -13.388 1.00 89.88 126 PHE A N 1
ATOM 963 C CA . PHE A 1 126 ? 18.991 0.359 -12.660 1.00 89.88 126 PHE A CA 1
ATOM 964 C C . PHE A 1 126 ? 18.894 -0.301 -11.285 1.00 89.88 126 PHE A C 1
ATOM 966 O O . PHE A 1 126 ? 19.233 -1.462 -11.084 1.00 89.88 126 PHE A O 1
ATOM 973 N N . SER A 1 127 ? 18.426 0.469 -10.310 1.00 93.31 127 SER A N 1
ATOM 974 C CA . SER A 1 127 ? 18.191 0.013 -8.945 1.00 93.31 127 SER A CA 1
ATOM 975 C C . SER A 1 127 ? 16.727 0.225 -8.602 1.00 93.31 127 SER A C 1
ATOM 977 O O . SER A 1 127 ? 16.257 1.362 -8.502 1.00 93.31 127 SER A O 1
ATOM 979 N N . TYR A 1 128 ? 15.996 -0.876 -8.427 1.00 93.69 128 TYR A N 1
ATOM 980 C CA . TYR A 1 128 ? 14.597 -0.825 -8.026 1.00 93.69 128 TYR A CA 1
ATOM 981 C C . TYR A 1 128 ? 14.444 -0.322 -6.588 1.00 93.69 128 TYR A C 1
ATOM 983 O O . TYR A 1 128 ? 15.100 -0.789 -5.649 1.00 93.69 128 TYR A O 1
ATOM 991 N N . ARG A 1 129 ? 13.503 0.601 -6.391 1.00 95.81 129 ARG A N 1
ATOM 992 C CA . ARG A 1 129 ? 13.102 1.114 -5.084 1.00 95.81 129 ARG A CA 1
ATOM 993 C C . ARG A 1 129 ? 11.588 1.058 -4.941 1.00 95.81 129 ARG A C 1
ATOM 995 O O . ARG A 1 129 ? 10.828 1.317 -5.868 1.00 95.81 129 ARG A O 1
ATOM 1002 N N . LEU A 1 130 ? 11.143 0.757 -3.722 1.00 94.25 130 LEU A N 1
ATOM 1003 C CA . LEU A 1 130 ? 9.729 0.807 -3.364 1.00 94.25 130 LEU A CA 1
ATOM 1004 C C . LEU A 1 130 ? 9.178 2.218 -3.589 1.00 94.25 130 LEU A C 1
ATOM 1006 O O . LEU A 1 130 ? 9.667 3.183 -2.996 1.00 94.25 130 LEU A O 1
ATOM 1010 N N . GLY A 1 131 ? 8.127 2.316 -4.402 1.00 91.00 131 GLY A N 1
ATOM 1011 C CA . GLY A 1 131 ? 7.448 3.577 -4.661 1.00 91.00 131 GLY A CA 1
ATOM 1012 C C . GLY A 1 131 ? 6.818 4.185 -3.398 1.00 91.00 131 GLY A C 1
ATOM 1013 O O . GLY A 1 131 ? 6.495 3.476 -2.434 1.00 91.00 131 GLY A O 1
ATOM 1014 N N . PRO A 1 132 ? 6.584 5.509 -3.390 1.00 89.19 132 PRO A N 1
ATOM 1015 C CA . PRO A 1 132 ? 6.050 6.216 -2.227 1.00 89.19 132 PRO A CA 1
ATOM 1016 C C . PRO A 1 132 ? 4.671 5.697 -1.796 1.00 89.19 132 PRO A C 1
ATOM 1018 O O . PRO A 1 132 ? 4.383 5.643 -0.601 1.00 89.19 132 PRO A O 1
ATOM 1021 N N . SER A 1 133 ? 3.829 5.262 -2.738 1.00 88.00 133 SER A N 1
ATOM 1022 C CA . SER A 1 133 ? 2.511 4.681 -2.450 1.00 88.00 133 SER A CA 1
ATOM 1023 C C . SER A 1 133 ? 2.613 3.380 -1.648 1.00 88.00 133 SER A C 1
ATOM 1025 O O . SER A 1 133 ? 1.923 3.228 -0.638 1.00 88.00 133 SER A O 1
ATOM 1027 N N . ALA A 1 134 ? 3.505 2.470 -2.044 1.00 91.50 134 ALA A N 1
ATOM 1028 C CA . ALA A 1 134 ? 3.737 1.209 -1.350 1.00 91.50 134 ALA A CA 1
ATOM 1029 C C . ALA A 1 134 ? 4.332 1.434 0.051 1.00 91.50 134 ALA A C 1
ATOM 1031 O O . ALA A 1 134 ? 3.892 0.799 1.012 1.00 91.50 134 ALA A O 1
ATOM 1032 N N . ILE A 1 135 ? 5.260 2.390 0.200 1.00 94.06 135 ILE A N 1
ATOM 1033 C CA . ILE A 1 135 ? 5.810 2.782 1.511 1.00 94.06 135 ILE A CA 1
ATOM 1034 C C . ILE A 1 135 ? 4.703 3.323 2.423 1.00 94.06 135 ILE A C 1
ATOM 1036 O O . ILE A 1 135 ? 4.581 2.889 3.571 1.00 94.06 135 ILE A O 1
ATOM 1040 N N . LEU A 1 136 ? 3.873 4.246 1.926 1.00 92.06 136 LEU A N 1
ATOM 1041 C CA . LEU A 1 136 ? 2.760 4.807 2.696 1.00 92.06 136 LEU A CA 1
ATOM 1042 C C . LEU A 1 136 ? 1.755 3.728 3.106 1.00 92.06 136 LEU A C 1
ATOM 1044 O O . LEU A 1 136 ? 1.308 3.716 4.254 1.00 92.06 136 LEU A O 1
ATOM 1048 N N . LEU A 1 137 ? 1.430 2.799 2.205 1.00 94.38 137 LEU A N 1
ATOM 1049 C CA . LEU A 1 137 ? 0.525 1.694 2.506 1.00 94.38 137 LEU A CA 1
ATOM 1050 C C . LEU A 1 137 ? 1.116 0.735 3.547 1.00 94.38 137 LEU A C 1
ATOM 1052 O O . LEU A 1 137 ? 0.396 0.290 4.446 1.00 94.38 137 LEU A O 1
ATOM 1056 N N . LEU A 1 138 ? 2.417 0.451 3.474 1.00 95.69 138 LEU A N 1
ATOM 1057 C CA . LEU A 1 138 ? 3.113 -0.366 4.465 1.00 95.69 138 LEU A CA 1
ATOM 1058 C C . LEU A 1 138 ? 3.070 0.295 5.848 1.00 95.69 138 LEU A C 1
ATOM 1060 O O . LEU A 1 138 ? 2.652 -0.339 6.818 1.00 95.69 138 LEU A O 1
ATOM 1064 N N . VAL A 1 139 ? 3.423 1.581 5.938 1.00 94.94 139 VAL A N 1
ATOM 1065 C CA . VAL A 1 139 ? 3.359 2.347 7.195 1.00 94.94 139 VAL A CA 1
ATOM 1066 C C . VAL A 1 139 ? 1.931 2.375 7.740 1.00 94.94 139 VAL A C 1
ATOM 1068 O O . VAL A 1 139 ? 1.723 2.079 8.917 1.00 94.94 139 VAL A O 1
ATOM 1071 N N . ALA A 1 140 ? 0.935 2.649 6.894 1.00 93.81 140 ALA A N 1
ATOM 1072 C CA . ALA A 1 140 ? -0.471 2.638 7.292 1.00 93.81 140 ALA A CA 1
ATOM 1073 C C . ALA A 1 140 ? -0.914 1.261 7.819 1.00 93.81 140 ALA A C 1
ATOM 1075 O O . ALA A 1 140 ? -1.639 1.178 8.811 1.00 93.81 140 ALA A O 1
ATOM 1076 N N . SER A 1 141 ? -0.449 0.173 7.201 1.00 95.50 141 SER A N 1
ATOM 1077 C CA . SER A 1 141 ? -0.744 -1.197 7.642 1.00 95.50 141 SER A CA 1
ATOM 1078 C C . SER A 1 141 ? -0.133 -1.494 9.014 1.00 95.50 141 SER A C 1
ATOM 1080 O O . SER A 1 141 ? -0.805 -2.054 9.882 1.00 95.50 141 SER A O 1
ATOM 1082 N N . LEU A 1 142 ? 1.103 -1.048 9.259 1.00 95.38 142 LEU A N 1
ATOM 1083 C CA . LEU A 1 142 ? 1.756 -1.179 10.565 1.00 95.38 142 LEU A CA 1
ATOM 1084 C C . LEU A 1 142 ? 1.070 -0.331 11.646 1.00 95.38 142 LEU A C 1
ATOM 1086 O O . LEU A 1 142 ? 0.906 -0.794 12.774 1.00 95.38 142 LEU A O 1
ATOM 1090 N N . MET A 1 143 ? 0.607 0.876 11.313 1.00 93.50 143 MET A N 1
ATOM 1091 C CA . MET A 1 143 ? -0.160 1.707 12.249 1.00 93.50 143 MET A CA 1
ATOM 1092 C C . MET A 1 143 ? -1.475 1.037 12.669 1.00 93.50 143 MET A C 1
ATOM 1094 O O . MET A 1 143 ? -1.815 1.066 13.851 1.00 93.50 143 MET A O 1
ATOM 1098 N N . LYS A 1 144 ? -2.172 0.354 11.748 1.00 94.06 144 LYS A N 1
ATOM 1099 C CA . LYS A 1 144 ? -3.375 -0.433 12.080 1.00 94.06 144 LYS A CA 1
ATOM 1100 C C . LYS A 1 144 ? -3.081 -1.564 13.070 1.00 94.06 144 LYS A C 1
ATOM 1102 O O . LYS A 1 144 ? -3.930 -1.890 13.892 1.00 94.06 144 LYS A O 1
ATOM 1107 N N . LEU A 1 145 ? -1.886 -2.160 13.035 1.00 95.25 145 LEU A N 1
ATOM 1108 C CA . LEU A 1 145 ? -1.505 -3.190 14.007 1.00 95.25 145 LEU A CA 1
ATOM 1109 C C . LEU A 1 145 ? -1.399 -2.618 15.429 1.00 95.25 145 LEU A C 1
ATOM 1111 O O . LEU A 1 145 ? -1.834 -3.260 16.387 1.00 95.25 145 LEU A O 1
ATOM 1115 N N . ILE A 1 146 ? -0.848 -1.408 15.560 1.00 95.75 146 ILE A N 1
ATOM 1116 C CA . ILE A 1 146 ? -0.769 -0.694 16.841 1.00 95.75 146 ILE A CA 1
ATOM 1117 C C . ILE A 1 146 ? -2.178 -0.374 17.350 1.00 95.75 146 ILE A C 1
ATOM 1119 O O . ILE A 1 146 ? -2.472 -0.619 18.518 1.00 95.75 146 ILE A O 1
ATOM 1123 N N . ASP A 1 147 ? -3.056 0.107 16.472 1.00 93.19 147 ASP A N 1
ATOM 1124 C CA . ASP A 1 147 ? -4.454 0.394 16.802 1.00 93.19 147 ASP A CA 1
ATOM 1125 C C . ASP A 1 147 ? -5.206 -0.852 17.316 1.00 93.19 147 ASP A C 1
ATOM 1127 O O . ASP A 1 147 ? -5.764 -0.857 18.418 1.00 93.19 147 ASP A O 1
ATOM 1131 N N . VAL A 1 148 ? -5.102 -1.978 16.599 1.00 95.50 148 VAL A N 1
ATOM 1132 C CA . VAL A 1 148 ? -5.670 -3.264 17.039 1.00 95.50 148 VAL A CA 1
ATOM 1133 C C . VAL A 1 148 ? -5.113 -3.685 18.401 1.00 95.50 148 VAL A C 1
ATOM 1135 O O . VAL A 1 148 ? -5.868 -4.153 19.259 1.00 95.50 148 VAL A O 1
ATOM 1138 N N . ALA A 1 149 ? -3.810 -3.507 18.637 1.00 96.56 149 ALA A N 1
ATOM 1139 C CA . ALA A 1 149 ? -3.204 -3.813 19.930 1.00 96.56 149 ALA A CA 1
ATOM 1140 C C . ALA A 1 149 ? -3.802 -2.948 21.053 1.00 96.56 149 ALA A C 1
ATOM 1142 O O . ALA A 1 149 ? -4.146 -3.478 22.112 1.00 96.56 149 ALA A O 1
ATOM 1143 N N . ILE A 1 150 ? -4.007 -1.650 20.817 1.00 94.75 150 ILE A N 1
ATOM 1144 C CA . ILE A 1 150 ? -4.648 -0.741 21.780 1.00 94.75 150 ILE A CA 1
ATOM 1145 C C . ILE A 1 150 ? -6.093 -1.176 22.052 1.00 94.75 150 ILE A C 1
ATOM 1147 O O . ILE A 1 150 ? -6.488 -1.298 23.213 1.00 94.75 150 ILE A O 1
ATOM 1151 N N . HIS A 1 151 ? -6.874 -1.500 21.022 1.00 93.12 151 HIS A N 1
ATOM 1152 C CA . HIS A 1 151 ? -8.239 -2.003 21.199 1.00 93.12 151 HIS A CA 1
ATOM 1153 C C . HIS A 1 151 ? -8.315 -3.327 21.976 1.00 93.12 151 HIS A C 1
ATOM 1155 O O . HIS A 1 151 ? -9.302 -3.579 22.684 1.00 93.12 151 HIS A O 1
ATOM 1161 N N . CYS A 1 152 ? -7.292 -4.173 21.865 1.00 94.88 152 CYS A N 1
ATOM 1162 C CA . CYS A 1 152 ? -7.166 -5.386 22.665 1.00 94.88 152 CYS A CA 1
ATOM 1163 C C . CYS A 1 152 ? -6.836 -5.072 24.131 1.00 94.88 152 CYS A C 1
ATOM 1165 O O . CYS A 1 152 ? -7.429 -5.695 25.015 1.00 94.88 152 CYS A O 1
ATOM 1167 N N . LEU A 1 153 ? -5.946 -4.108 24.383 1.00 96.25 153 LEU A N 1
ATOM 1168 C CA . LEU A 1 153 ? -5.452 -3.756 25.719 1.00 96.25 153 LEU A CA 1
ATOM 1169 C C . LEU A 1 153 ? -6.431 -2.910 26.542 1.00 96.25 153 LEU A C 1
ATOM 1171 O O . LEU A 1 153 ? -6.471 -3.065 27.761 1.00 96.25 153 LEU A O 1
ATOM 1175 N N . VAL A 1 154 ? -7.216 -2.030 25.913 1.00 93.00 154 VAL A N 1
ATOM 1176 C CA . VAL A 1 154 ? -8.138 -1.128 26.620 1.00 93.00 154 VAL A CA 1
ATOM 1177 C C . VAL A 1 154 ? -9.451 -1.855 26.955 1.00 93.00 154 VAL A C 1
ATOM 1179 O O . VAL A 1 154 ? -10.222 -2.188 26.040 1.00 93.00 154 VAL A O 1
ATOM 1182 N N . PRO A 1 155 ? -9.740 -2.111 28.248 1.00 91.19 155 PRO A N 1
ATOM 1183 C CA . PRO A 1 155 ? -10.979 -2.752 28.666 1.00 91.19 155 PRO A CA 1
ATOM 1184 C C . PRO A 1 155 ? -12.177 -1.817 28.461 1.00 91.19 155 PRO A C 1
ATOM 1186 O O . PRO A 1 155 ? -12.067 -0.609 28.640 1.00 91.19 155 PRO A O 1
ATOM 1189 N N . VAL A 1 156 ? -13.326 -2.396 28.112 1.00 91.12 156 VAL A N 1
ATOM 1190 C CA . VAL A 1 156 ? -14.602 -1.672 27.982 1.00 91.12 156 VAL A CA 1
ATOM 1191 C C . VAL A 1 156 ? -15.306 -1.708 29.339 1.00 91.12 156 VAL A C 1
ATOM 1193 O O . VAL A 1 156 ? -15.345 -2.777 29.958 1.00 91.12 156 VAL A O 1
ATOM 1196 N N . PRO A 1 157 ? -15.868 -0.590 29.822 1.00 86.62 157 PRO A N 1
ATOM 1197 C CA . PRO A 1 157 ? -16.616 -0.572 31.069 1.00 86.62 157 PRO A CA 1
ATOM 1198 C C . PRO A 1 157 ? -17.862 -1.472 30.991 1.00 86.62 157 PRO A C 1
ATOM 1200 O O . PRO A 1 157 ? -18.631 -1.432 30.035 1.00 86.62 157 PRO A O 1
ATOM 1203 N N . GLU A 1 158 ? -18.115 -2.265 32.034 1.00 81.44 158 GLU A N 1
ATOM 1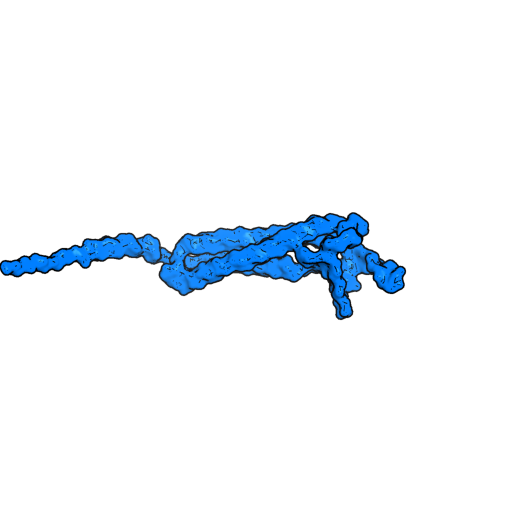204 C CA . GLU A 1 158 ? -19.254 -3.204 32.083 1.00 81.44 158 GLU A CA 1
ATOM 1205 C C . GLU A 1 158 ? -20.626 -2.507 32.245 1.00 81.44 158 GLU A C 1
ATOM 1207 O O . GLU A 1 158 ? -21.683 -3.134 32.132 1.00 81.44 158 GLU A O 1
ATOM 1212 N N . VAL A 1 159 ? -20.633 -1.197 32.513 1.00 65.31 159 VAL A N 1
ATOM 1213 C CA . VAL A 1 159 ? -21.775 -0.470 33.095 1.00 65.31 159 VAL A CA 1
ATOM 1214 C C . VAL A 1 159 ? -22.904 -0.084 32.126 1.00 65.31 159 VAL A C 1
ATOM 1216 O O . VAL A 1 159 ? -23.984 0.293 32.583 1.00 65.31 159 VAL A O 1
ATOM 1219 N N . THR A 1 160 ? -22.745 -0.210 30.808 1.00 55.84 160 THR A N 1
ATOM 1220 C CA . THR A 1 160 ? -23.730 0.326 29.839 1.00 55.84 160 THR A CA 1
ATOM 1221 C C . THR A 1 160 ? -24.752 -0.681 29.301 1.00 55.84 160 THR A C 1
ATOM 1223 O O . THR A 1 160 ? -25.775 -0.263 28.755 1.00 55.84 160 THR A O 1
ATOM 1226 N N . CYS A 1 161 ? -24.581 -1.995 29.495 1.00 52.59 161 CYS A N 1
ATOM 1227 C CA . CYS A 1 161 ? -25.531 -2.976 28.939 1.00 52.59 161 CYS A CA 1
ATOM 1228 C C . CYS A 1 161 ? -26.824 -3.144 29.775 1.00 52.59 161 CYS A C 1
ATOM 1230 O O . CYS A 1 161 ? -27.860 -3.542 29.245 1.00 52.59 161 CYS A O 1
ATOM 1232 N N . MET A 1 162 ? -26.813 -2.796 31.069 1.00 50.81 162 MET A N 1
ATOM 1233 C CA . MET A 1 162 ? -27.924 -3.115 31.989 1.00 50.81 162 MET A CA 1
ATOM 1234 C C . MET A 1 162 ? -28.834 -1.921 32.337 1.00 50.81 162 MET A C 1
ATOM 1236 O O . MET A 1 162 ? -30.007 -2.105 32.672 1.00 50.81 162 MET A O 1
ATOM 1240 N N . THR A 1 163 ? -28.356 -0.679 32.230 1.00 52.72 163 THR A N 1
ATOM 1241 C CA . THR A 1 163 ? -29.019 0.454 32.910 1.00 52.72 163 THR A CA 1
ATOM 1242 C C . THR A 1 163 ? -30.246 0.999 32.165 1.00 52.72 163 THR A C 1
ATOM 1244 O O . THR A 1 163 ? -31.188 1.487 32.793 1.00 52.72 163 THR A O 1
ATOM 1247 N N . LYS A 1 164 ? -30.345 0.821 30.837 1.00 50.91 164 LYS A N 1
ATOM 1248 C CA . LYS A 1 164 ? -31.546 1.237 30.074 1.00 50.91 164 LYS A CA 1
ATOM 1249 C C . LYS A 1 164 ? -32.773 0.343 30.288 1.00 50.91 164 LYS A C 1
ATOM 1251 O O . LYS A 1 164 ? -33.881 0.766 29.958 1.00 50.91 164 LYS A O 1
ATOM 1256 N N . ARG A 1 165 ? -32.623 -0.853 30.872 1.00 51.69 165 ARG A N 1
ATOM 1257 C CA . ARG A 1 165 ? -33.776 -1.710 31.208 1.00 51.69 165 ARG A CA 1
ATOM 1258 C C . ARG A 1 165 ? -34.418 -1.347 32.552 1.00 51.69 165 ARG A C 1
ATOM 1260 O O . ARG A 1 165 ? -35.618 -1.546 32.698 1.00 51.69 165 ARG A O 1
ATOM 1267 N N . SER A 1 166 ? -33.667 -0.749 33.480 1.00 53.28 166 SER A N 1
ATOM 1268 C CA . SER A 1 166 ? -34.188 -0.362 34.802 1.00 53.28 166 SER A CA 1
ATOM 1269 C C . SER A 1 166 ? -34.909 0.997 34.797 1.00 53.28 166 SER A C 1
ATOM 1271 O O . SER A 1 166 ? -35.919 1.172 35.474 1.00 53.28 166 SER A O 1
ATOM 1273 N N . GLY A 1 167 ? -34.490 1.943 33.946 1.00 51.88 167 GLY A N 1
ATOM 1274 C CA . GLY A 1 167 ? -35.118 3.273 33.875 1.00 51.88 167 GLY A CA 1
ATOM 1275 C C . GLY A 1 167 ? -36.584 3.269 33.417 1.00 51.88 167 GLY A C 1
ATOM 1276 O O . GLY A 1 167 ? -37.368 4.088 33.882 1.00 51.88 167 GLY A O 1
ATOM 1277 N N . LYS A 1 168 ? -36.999 2.313 32.572 1.00 51.38 168 LYS A N 1
ATOM 1278 C CA . LYS A 1 168 ? -38.425 2.151 32.225 1.00 51.38 168 LYS A CA 1
ATOM 1279 C C . LYS A 1 168 ? -39.251 1.523 33.349 1.00 51.38 168 LYS A C 1
ATOM 1281 O O . LYS A 1 168 ? -40.449 1.765 33.387 1.00 51.38 168 LYS A O 1
ATOM 1286 N N . ALA A 1 169 ? -38.641 0.761 34.257 1.00 54.31 169 ALA A N 1
ATOM 1287 C CA . ALA A 1 169 ? -39.343 0.240 35.427 1.00 54.31 169 ALA A CA 1
ATOM 1288 C C . ALA A 1 169 ? -39.518 1.325 36.501 1.00 54.31 169 ALA A C 1
ATOM 1290 O O . ALA A 1 169 ? -40.570 1.383 37.126 1.00 54.31 169 ALA A O 1
ATOM 1291 N N . HIS A 1 170 ? -38.547 2.234 36.654 1.00 52.25 170 HIS A N 1
ATOM 1292 C CA . HIS A 1 170 ? -38.650 3.318 37.634 1.00 52.25 170 HIS A CA 1
ATOM 1293 C C . HIS A 1 170 ? -39.542 4.481 37.166 1.00 52.25 170 HIS A C 1
ATOM 1295 O O . HIS A 1 170 ? -40.327 4.989 37.958 1.00 52.25 170 HIS A O 1
ATOM 1301 N N . LEU A 1 171 ? -39.521 4.844 35.875 1.00 52.94 171 LEU A N 1
ATOM 1302 C CA . LEU A 1 171 ? -40.454 5.842 35.317 1.00 52.94 171 LEU A CA 1
ATOM 1303 C C . LEU A 1 171 ? -41.884 5.314 35.127 1.00 52.94 171 LEU A C 1
ATOM 1305 O O . LEU A 1 171 ? -42.807 6.113 35.033 1.00 52.94 171 LEU A O 1
ATOM 1309 N N . ALA A 1 172 ? -42.092 3.995 35.083 1.00 56.19 172 ALA A N 1
ATOM 1310 C CA . ALA A 1 172 ? -43.436 3.416 35.145 1.00 56.19 172 ALA A CA 1
ATOM 1311 C C . ALA A 1 172 ? -43.978 3.319 36.584 1.00 56.19 172 ALA A C 1
ATOM 1313 O O . ALA A 1 172 ? -45.185 3.186 36.758 1.00 56.19 172 ALA A O 1
ATOM 1314 N N . ALA A 1 173 ? -43.110 3.386 37.600 1.00 57.25 173 ALA A N 1
ATOM 1315 C CA . ALA A 1 173 ? -43.501 3.362 39.010 1.00 57.25 173 ALA A CA 1
ATOM 1316 C C . ALA A 1 173 ? -43.767 4.763 39.594 1.00 57.25 173 ALA A C 1
ATOM 1318 O O . ALA A 1 173 ? -44.411 4.866 40.629 1.00 57.25 173 ALA A O 1
ATOM 1319 N N . GLU A 1 174 ? -43.321 5.831 38.923 1.00 53.19 174 GLU A N 1
ATOM 1320 C CA . GLU A 1 174 ? -43.509 7.227 39.352 1.00 53.19 174 GLU A CA 1
ATOM 1321 C C . GLU A 1 174 ? -44.444 8.000 38.408 1.00 53.19 174 GLU A C 1
ATOM 1323 O O . GLU A 1 174 ? -44.253 9.170 38.093 1.00 53.19 174 GLU A O 1
ATOM 1328 N N . VAL A 1 175 ? -45.477 7.315 37.922 1.00 59.47 175 VAL A N 1
ATOM 1329 C CA . VAL A 1 175 ? -46.709 7.953 37.448 1.00 59.47 175 VAL A CA 1
ATOM 1330 C C . VAL A 1 175 ? -47.825 7.436 38.345 1.00 59.47 175 VAL A C 1
ATOM 1332 O O . VAL A 1 175 ? -48.677 6.654 37.931 1.00 59.47 175 VAL A O 1
ATOM 1335 N N . ASP A 1 176 ? -47.781 7.843 39.614 1.00 58.47 176 ASP A N 1
ATOM 1336 C CA . ASP A 1 176 ? -48.962 7.785 40.467 1.00 58.47 176 ASP A CA 1
ATOM 1337 C C . ASP A 1 176 ? -50.004 8.751 39.874 1.00 58.47 176 ASP A C 1
ATOM 1339 O O . ASP A 1 176 ? -49.680 9.914 39.598 1.00 58.47 176 ASP A O 1
ATOM 1343 N N . PRO A 1 177 ? -51.248 8.309 39.621 1.00 63.81 177 PRO A N 1
ATOM 1344 C CA . PRO A 1 177 ? -52.286 9.177 39.094 1.00 63.81 177 PRO A CA 1
ATOM 1345 C C . PRO A 1 177 ? -52.600 10.254 40.134 1.00 63.81 177 PRO A C 1
ATOM 1347 O O . PRO A 1 177 ? -53.277 10.003 41.130 1.00 63.81 177 PRO A O 1
ATOM 1350 N N . ILE A 1 178 ? -52.110 11.472 39.884 1.00 62.94 178 ILE A N 1
ATOM 1351 C CA . ILE A 1 178 ? -52.517 12.674 40.605 1.00 62.94 178 ILE A CA 1
ATOM 1352 C C . ILE A 1 178 ? -54.047 12.713 40.604 1.00 62.94 178 ILE A C 1
ATOM 1354 O O . ILE A 1 178 ? -54.697 12.768 39.558 1.00 62.94 178 ILE A O 1
ATOM 1358 N N . HIS A 1 179 ? -54.584 12.630 41.819 1.00 58.09 179 HIS A N 1
ATOM 1359 C CA . HIS A 1 179 ? -55.979 12.771 42.195 1.00 58.09 179 HIS A CA 1
ATOM 1360 C C . HIS A 1 179 ? -56.691 13.815 41.321 1.00 58.09 179 HIS A C 1
ATOM 1362 O O . HIS A 1 179 ? -56.494 15.019 41.470 1.00 58.09 179 HIS A O 1
ATOM 1368 N N . THR A 1 180 ? -57.570 13.356 40.432 1.00 57.91 180 THR A N 1
ATOM 1369 C CA . THR A 1 180 ? -58.594 14.209 39.827 1.00 57.91 180 THR A CA 1
ATOM 1370 C C . THR A 1 180 ? -59.688 14.413 40.868 1.00 57.91 180 THR A C 1
ATOM 1372 O O . THR A 1 180 ? -60.620 13.619 40.999 1.00 57.91 180 THR A O 1
ATOM 1375 N N . THR A 1 181 ? -59.552 15.462 41.675 1.00 61.06 181 THR A N 1
ATOM 1376 C CA . THR A 1 181 ? -60.649 15.965 42.501 1.00 61.06 181 THR A CA 1
ATOM 1377 C C . THR A 1 181 ? -61.737 16.488 41.570 1.00 61.06 181 THR A C 1
ATOM 1379 O O . THR A 1 181 ? -61.570 17.513 40.915 1.00 61.06 181 THR A O 1
ATOM 1382 N N . LYS A 1 182 ? -62.846 15.747 41.483 1.00 59.59 182 LYS A N 1
ATOM 1383 C CA . LYS A 1 182 ? -64.116 16.266 40.976 1.00 59.59 182 LYS A CA 1
ATOM 1384 C C . LYS A 1 182 ? -64.590 17.353 41.935 1.00 59.59 182 LYS A C 1
ATOM 1386 O O . LYS A 1 182 ? -64.881 17.049 43.090 1.00 59.59 182 LYS A O 1
ATOM 1391 N N . GLU A 1 183 ? -64.663 18.583 41.453 1.00 59.84 183 GLU A N 1
ATOM 1392 C CA . GLU A 1 183 ? -65.467 19.621 42.092 1.00 59.84 183 GLU A CA 1
ATOM 1393 C C . GLU A 1 183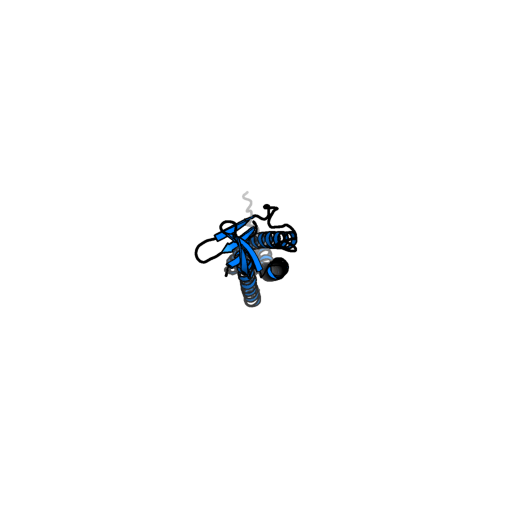 ? -66.945 19.499 41.656 1.00 59.84 183 GLU A C 1
ATOM 1395 O O . GLU A 1 183 ? -67.206 18.956 40.575 1.00 59.84 183 GLU A O 1
ATOM 1400 N N . PRO A 1 184 ? -67.886 19.892 42.539 1.00 70.00 184 PRO A N 1
ATOM 1401 C CA . PRO A 1 184 ? -69.318 19.572 42.475 1.00 70.00 184 PRO A CA 1
ATOM 1402 C C . PRO A 1 184 ? -70.130 20.327 41.415 1.00 70.00 184 PRO A C 1
ATOM 1404 O O . PRO A 1 184 ? -69.766 21.471 41.064 1.00 70.00 184 PRO A O 1
#

Sequence (184 aa):
MWDGYVSPNGVVFETNEDTFFIDWDDSEYCNDDYFDNCDECRDAAEGTFSVAILSFVTAIPQLATDIQRSHLDGDVNCQRLFGIVTGTVGCISGIISVLTYTQACGENFPDEGVTVVDGLEVESEFSYRLGPSAILLLVASLMKLIDVAIHCLVPVPEVTCMTKRSGKAHLAAEVDPIHTTKEP

Radius of gyration: 28.83 Å; chains: 1; bounding box: 94×29×73 Å

Organism: NCBI:txid172671